Protein AF-A0AAD5XAG6-F1 (afdb_monomer_lite)

Sequence (294 aa):
MPTSVYFIRNVAIIFFLSAYTVFTVYRNAKFINTSFALTSTTRIFNTSATITTTTAATATATNAPEHPPPDPAAPPNCPTWKPFAVKQQGDKDFSNNCRVIVDENPSFSVTLCESMRECGQGYFLIQRKDEVQCAKAMAKSIAWEPEFDAWMKSTIGPDAFTVIFSGPQRASPSDWRHLGSCQYKHPYRLTNPGNYTVSITHTHAEFHAIQEKKRTWQRIVNEPILVEFALDACSTLCQPFSVRSVEEEWRKMKGRVPVCSRVMPVQGVYLRSGLEGMVDRERYKYDAFKVPYF

Secondary structure (DSSP, 8-state):
-----------PPPP--------------------------------------------------PPPPPPTTSPPBPPPSS---HHHHHH---GGGEEEEE-S-SSEEEEEEE-SSBTTEEEEEEEES-HHHHHHHHTS---SSHHHHHHHHHHT-S-EEEEEEESSSEE-----EEEETTEEEEEEE-SS-EEEEEEEEEEE-TTTTT-SS--SPP-EEEEEEEEEEEEEESTTTS----HHHHHHHHHHTTSSSPPPBTTB--TT------TTT--HHHHHHHHHH-----

Structure (mmCIF, N/CA/C/O backbone):
data_AF-A0AAD5XAG6-F1
#
_entry.id   AF-A0AAD5XAG6-F1
#
loop_
_atom_site.group_PDB
_atom_site.id
_atom_site.type_symbol
_atom_site.label_atom_id
_atom_site.label_alt_id
_atom_site.label_comp_id
_atom_site.label_asym_id
_atom_site.label_entity_id
_atom_site.label_seq_id
_atom_site.pdbx_PDB_ins_code
_atom_site.Cartn_x
_atom_site.Cartn_y
_atom_site.Cartn_z
_atom_site.occupancy
_atom_site.B_iso_or_equiv
_atom_site.auth_seq_id
_atom_site.auth_comp_id
_atom_site.auth_asym_id
_atom_site.auth_atom_id
_atom_site.pdbx_PDB_model_num
ATOM 1 N N . MET A 1 1 ? 48.178 -11.690 17.934 1.00 29.02 1 MET A N 1
ATOM 2 C CA . MET A 1 1 ? 48.362 -10.334 17.365 1.00 29.02 1 MET A CA 1
ATOM 3 C C . MET A 1 1 ? 48.551 -10.472 15.862 1.00 29.02 1 MET A C 1
ATOM 5 O O . MET A 1 1 ? 49.208 -11.432 15.485 1.00 29.02 1 MET A O 1
ATOM 9 N N . PRO A 1 2 ? 48.137 -9.493 15.046 1.00 45.44 2 PRO A N 1
ATOM 10 C CA . PRO A 1 2 ? 46.786 -8.944 14.879 1.00 45.44 2 PRO A CA 1
ATOM 11 C C . PRO A 1 2 ? 46.236 -9.363 13.480 1.00 45.44 2 PRO A C 1
ATOM 13 O O . PRO A 1 2 ? 46.908 -10.096 12.769 1.00 45.44 2 PRO A O 1
ATOM 16 N N . THR A 1 3 ? 45.061 -8.983 12.971 1.00 29.30 3 THR A N 1
ATOM 17 C CA . THR A 1 3 ? 43.887 -8.240 13.480 1.00 29.30 3 THR A CA 1
ATOM 18 C C . THR A 1 3 ? 42.632 -9.132 13.335 1.00 29.30 3 THR A C 1
ATOM 20 O O . THR A 1 3 ? 42.728 -10.279 12.911 1.00 29.30 3 THR A O 1
ATOM 23 N N . SER A 1 4 ? 41.443 -8.612 13.655 1.00 27.70 4 SER A N 1
ATOM 24 C CA . SER A 1 4 ? 40.172 -9.085 13.090 1.00 27.70 4 SER A CA 1
ATOM 25 C C . SER A 1 4 ? 39.327 -7.857 12.744 1.00 27.7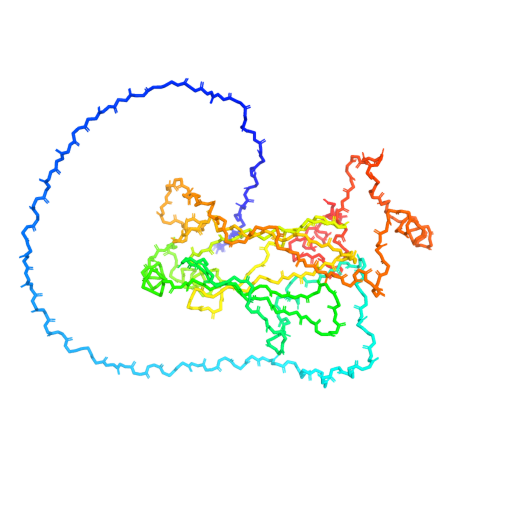0 4 SER A C 1
ATOM 27 O O . SER A 1 4 ? 39.087 -7.016 13.613 1.00 27.70 4 SER A O 1
ATOM 29 N N . VAL A 1 5 ? 38.950 -7.697 11.472 1.00 30.34 5 VAL A N 1
ATOM 30 C CA . VAL A 1 5 ? 38.231 -6.511 10.977 1.00 30.34 5 VAL A CA 1
ATOM 31 C C . VAL A 1 5 ? 36.729 -6.774 11.031 1.00 30.34 5 VAL A C 1
ATOM 33 O O . VAL A 1 5 ? 36.174 -7.434 10.157 1.00 30.34 5 VAL A O 1
ATOM 36 N N . TYR A 1 6 ? 36.060 -6.232 12.048 1.00 30.91 6 TYR A N 1
ATOM 37 C CA . TYR A 1 6 ? 34.599 -6.235 12.122 1.00 30.91 6 TYR A CA 1
ATOM 38 C C . TYR A 1 6 ? 34.017 -5.103 11.269 1.00 30.91 6 TYR A C 1
ATOM 40 O O . TYR A 1 6 ? 34.206 -3.923 11.565 1.00 30.91 6 TYR A O 1
ATOM 48 N N . PHE A 1 7 ? 33.281 -5.463 10.217 1.00 27.73 7 PHE A N 1
ATOM 49 C CA . PHE A 1 7 ? 32.585 -4.506 9.358 1.00 27.73 7 PHE A CA 1
ATOM 50 C C . PHE A 1 7 ? 31.259 -4.066 9.995 1.00 27.73 7 PHE A C 1
ATOM 52 O O . PHE A 1 7 ? 30.321 -4.851 10.122 1.00 27.73 7 PHE A O 1
ATOM 59 N N . ILE A 1 8 ? 31.156 -2.789 10.366 1.00 31.39 8 ILE A N 1
ATOM 60 C CA . ILE A 1 8 ? 29.910 -2.187 10.857 1.00 31.39 8 ILE A CA 1
ATOM 61 C C . ILE A 1 8 ? 29.102 -1.684 9.650 1.00 31.39 8 ILE A C 1
ATOM 63 O O . ILE A 1 8 ? 29.368 -0.600 9.135 1.00 31.39 8 ILE A O 1
ATOM 67 N N . ARG A 1 9 ? 28.082 -2.434 9.208 1.00 30.83 9 ARG A N 1
ATOM 68 C CA . ARG A 1 9 ? 27.036 -1.910 8.304 1.00 30.83 9 ARG A CA 1
ATOM 69 C C . ARG A 1 9 ? 25.850 -1.385 9.124 1.00 30.83 9 ARG A C 1
ATOM 71 O O . ARG A 1 9 ? 24.894 -2.100 9.391 1.00 30.83 9 ARG A O 1
ATOM 78 N N . ASN A 1 10 ? 25.919 -0.109 9.500 1.00 32.34 10 ASN A N 1
ATOM 79 C CA . ASN A 1 10 ? 24.774 0.695 9.938 1.00 32.34 10 ASN A CA 1
ATOM 80 C C . ASN A 1 10 ? 24.799 2.006 9.141 1.00 32.34 10 ASN A C 1
ATOM 82 O O . ASN A 1 10 ? 25.498 2.943 9.520 1.00 32.34 10 ASN A O 1
ATOM 86 N N . VAL A 1 11 ? 24.066 2.068 8.028 1.00 31.78 11 VAL A N 1
ATOM 87 C CA . VAL A 1 11 ? 23.907 3.297 7.235 1.00 31.78 11 VAL A CA 1
ATOM 88 C C . VAL A 1 11 ? 22.469 3.779 7.368 1.00 31.78 11 VAL A C 1
ATOM 90 O O . VAL A 1 11 ? 21.519 3.018 7.202 1.00 31.78 11 VAL A O 1
ATOM 93 N N . ALA A 1 12 ? 22.323 5.047 7.744 1.00 30.77 12 ALA A N 1
ATOM 94 C CA . ALA A 1 12 ? 21.038 5.664 8.022 1.00 30.77 12 ALA A CA 1
ATOM 95 C C . ALA A 1 12 ? 20.313 6.081 6.736 1.00 30.77 12 ALA A C 1
ATOM 97 O O . ALA A 1 12 ? 20.920 6.660 5.838 1.00 30.77 12 ALA A O 1
ATOM 98 N N . ILE A 1 13 ? 18.993 5.895 6.715 1.00 35.03 13 ILE A N 1
ATOM 99 C CA . ILE A 1 13 ? 18.097 6.654 5.839 1.00 35.03 13 ILE A CA 1
ATOM 100 C C . ILE A 1 13 ? 17.610 7.859 6.651 1.00 35.03 13 ILE A C 1
ATOM 102 O O . ILE A 1 13 ? 17.061 7.703 7.744 1.00 35.03 13 ILE A O 1
ATOM 106 N N . ILE A 1 14 ? 17.888 9.061 6.146 1.00 35.88 14 ILE A N 1
ATOM 107 C CA . ILE A 1 14 ? 17.584 10.339 6.798 1.00 35.88 14 ILE A CA 1
ATOM 108 C C . ILE A 1 14 ? 16.224 10.847 6.308 1.00 35.88 14 ILE A C 1
ATOM 110 O O . ILE A 1 14 ? 15.978 10.920 5.107 1.00 35.88 14 ILE A O 1
ATOM 114 N N . PHE A 1 15 ? 15.359 11.239 7.245 1.00 32.75 15 PHE A N 1
ATOM 115 C CA . PHE A 1 15 ? 14.145 12.002 6.952 1.00 32.75 15 PHE A CA 1
ATOM 116 C C . PHE A 1 15 ? 14.500 13.426 6.507 1.00 32.75 15 PHE A C 1
ATOM 118 O O . PHE A 1 15 ? 15.287 14.092 7.178 1.00 32.75 15 PHE A O 1
ATOM 125 N N . PHE A 1 16 ? 13.826 13.940 5.476 1.00 35.75 16 PHE A N 1
ATOM 126 C CA . PHE A 1 16 ? 13.712 15.382 5.253 1.00 35.75 16 PHE A CA 1
ATOM 127 C C . PHE A 1 16 ? 12.248 15.819 5.310 1.00 35.75 16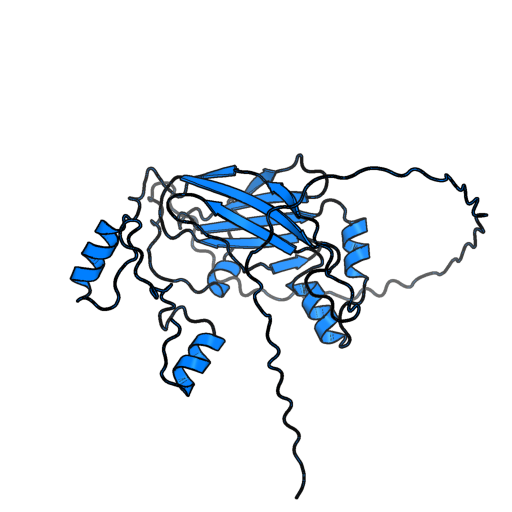 PHE A C 1
ATOM 129 O O . PHE A 1 16 ? 11.404 15.346 4.551 1.00 35.75 16 PHE A O 1
ATOM 136 N N . LEU A 1 17 ? 11.964 16.723 6.247 1.00 33.97 17 LEU A N 1
ATOM 137 C CA . LEU A 1 17 ? 10.665 17.357 6.432 1.00 33.97 17 LEU A CA 1
ATOM 138 C C . LEU A 1 17 ? 10.546 18.620 5.570 1.00 33.97 17 LEU A C 1
ATOM 140 O O . LEU A 1 17 ? 11.448 19.450 5.527 1.00 33.97 17 LEU A O 1
ATOM 144 N N . SER A 1 18 ? 9.383 18.740 4.931 1.00 32.94 18 SER A N 1
ATOM 145 C CA . SER A 1 18 ? 8.655 19.968 4.579 1.00 32.94 18 SER A CA 1
ATOM 146 C C . SER A 1 18 ? 9.333 21.336 4.793 1.00 32.94 18 SER A C 1
ATOM 148 O O . SER A 1 18 ? 9.406 21.810 5.927 1.00 32.94 18 SER A O 1
ATOM 150 N N . ALA A 1 19 ? 9.608 22.048 3.692 1.00 38.66 19 ALA A N 1
ATOM 151 C CA . ALA A 1 19 ? 9.463 23.509 3.595 1.00 38.66 19 ALA A CA 1
ATOM 152 C C . ALA A 1 19 ? 9.597 23.992 2.134 1.00 38.66 19 ALA A C 1
ATOM 154 O O . ALA A 1 19 ? 10.716 24.220 1.701 1.00 38.66 19 ALA A O 1
ATOM 155 N N . TYR A 1 20 ? 8.498 24.189 1.383 1.00 33.06 20 TYR A N 1
ATOM 156 C CA . TYR A 1 20 ? 8.499 25.060 0.185 1.00 33.06 20 TYR A CA 1
ATOM 157 C C . TYR A 1 20 ? 7.099 25.564 -0.218 1.00 33.06 20 TYR A C 1
ATOM 159 O O . TYR A 1 20 ? 6.324 24.867 -0.862 1.00 33.06 20 TYR A O 1
ATOM 167 N N . THR A 1 21 ? 6.834 26.825 0.121 1.00 34.72 21 THR A N 1
ATOM 168 C CA . THR A 1 21 ? 5.929 27.788 -0.547 1.00 34.72 21 THR A CA 1
ATOM 169 C C . THR A 1 21 ? 6.507 29.147 -0.124 1.00 34.72 21 THR A C 1
ATOM 171 O O . THR A 1 21 ? 6.804 29.306 1.054 1.00 34.72 21 THR A O 1
ATOM 174 N N . VAL A 1 22 ? 6.817 30.138 -0.958 1.00 37.59 22 VAL A N 1
ATOM 175 C CA . VAL A 1 22 ? 6.205 30.637 -2.199 1.00 37.59 22 VAL A CA 1
ATOM 176 C C . VAL A 1 22 ? 7.315 31.223 -3.085 1.00 37.59 22 VAL A C 1
ATOM 178 O O . VAL A 1 22 ? 8.159 31.933 -2.555 1.00 37.59 22 VAL A O 1
ATOM 181 N N . PHE A 1 23 ? 7.278 31.023 -4.408 1.00 33.34 23 PHE A N 1
ATOM 182 C CA . PHE A 1 23 ? 7.761 32.014 -5.389 1.00 33.34 23 PHE A CA 1
ATOM 183 C C . PHE A 1 23 ? 7.166 31.721 -6.773 1.00 33.34 23 PHE A C 1
ATOM 185 O O . PHE A 1 23 ? 7.215 30.588 -7.249 1.00 33.34 23 PHE A O 1
ATOM 192 N N . THR A 1 24 ? 6.611 32.747 -7.419 1.00 39.34 24 THR A N 1
ATOM 193 C CA . THR A 1 24 ? 5.876 32.634 -8.690 1.00 39.34 24 THR A CA 1
ATOM 194 C C . THR A 1 24 ? 6.398 33.672 -9.693 1.00 39.34 24 THR A C 1
ATOM 196 O O . THR A 1 24 ? 6.736 34.779 -9.287 1.00 39.34 24 THR A O 1
ATOM 199 N N . VAL A 1 25 ? 6.333 33.349 -10.997 1.00 35.62 25 VAL A N 1
ATOM 200 C CA . VAL A 1 25 ? 6.561 34.236 -12.171 1.00 35.62 25 VAL A CA 1
ATOM 201 C C . VAL A 1 25 ? 8.040 34.669 -12.355 1.00 35.62 25 VAL A C 1
ATOM 203 O O . VAL A 1 25 ? 8.591 35.377 -11.528 1.00 35.62 25 VAL A O 1
ATOM 206 N N . TYR A 1 26 ? 8.754 34.284 -13.429 1.00 32.78 26 TYR A N 1
ATOM 207 C CA . TYR A 1 26 ? 8.680 34.998 -14.717 1.00 32.78 26 TYR A CA 1
ATOM 208 C C . TYR A 1 26 ? 9.267 34.246 -15.944 1.00 32.78 26 TYR A C 1
ATOM 210 O O . TYR A 1 26 ? 10.406 33.803 -15.934 1.00 32.78 26 TYR A O 1
ATOM 218 N N . ARG A 1 27 ? 8.463 34.233 -17.023 1.00 37.91 27 ARG A N 1
ATOM 219 C CA . ARG A 1 27 ? 8.762 34.284 -18.481 1.00 37.91 27 ARG A CA 1
ATOM 220 C C . ARG A 1 27 ? 9.917 33.495 -19.149 1.00 37.91 27 ARG A C 1
ATOM 222 O O . ARG A 1 27 ? 11.087 33.785 -18.969 1.00 37.91 27 ARG A O 1
ATOM 229 N N . ASN A 1 28 ? 9.492 32.763 -20.189 1.00 35.75 28 ASN A N 1
ATOM 230 C CA . ASN A 1 28 ? 9.960 32.793 -21.592 1.00 35.75 28 ASN A CA 1
ATOM 231 C C . ASN A 1 28 ? 11.467 32.742 -21.928 1.00 35.75 28 ASN A C 1
ATOM 233 O O . ASN A 1 28 ? 12.143 33.762 -21.849 1.00 35.75 28 ASN A O 1
ATOM 237 N N . ALA A 1 29 ? 11.861 31.699 -22.672 1.00 36.16 29 ALA A N 1
ATOM 238 C CA . ALA A 1 29 ? 12.398 31.889 -24.028 1.00 36.16 29 ALA A CA 1
ATOM 239 C C . ALA A 1 29 ? 12.255 30.629 -24.908 1.00 36.16 29 ALA A C 1
ATOM 241 O O . ALA A 1 29 ? 12.484 29.506 -24.472 1.00 36.16 29 ALA A O 1
ATOM 242 N N . LYS A 1 30 ? 11.905 30.855 -26.179 1.00 39.75 30 LYS A N 1
ATOM 243 C CA . LYS A 1 30 ? 12.118 29.942 -27.317 1.00 39.75 30 LYS A CA 1
ATOM 244 C C . LYS A 1 30 ? 13.615 29.565 -27.424 1.00 39.75 30 LYS A C 1
ATOM 246 O O . LYS A 1 30 ? 14.426 30.441 -27.148 1.00 39.75 30 LYS A O 1
ATOM 251 N N . PHE A 1 31 ? 13.974 28.406 -27.997 1.00 37.78 31 PHE A N 1
ATOM 252 C CA . PHE A 1 31 ? 14.634 28.334 -29.327 1.00 37.78 31 PHE A CA 1
ATOM 253 C C . PHE A 1 31 ? 14.940 26.894 -29.813 1.00 37.78 31 PHE A C 1
ATOM 255 O O . PHE A 1 31 ? 15.241 26.006 -29.028 1.00 37.78 31 PHE A O 1
ATOM 262 N N . ILE A 1 32 ? 14.918 26.760 -31.147 1.00 40.56 32 ILE A N 1
ATOM 263 C CA . ILE A 1 32 ? 15.518 25.743 -32.039 1.00 40.56 32 ILE A CA 1
ATOM 264 C C . ILE A 1 32 ? 15.045 24.277 -31.984 1.00 40.56 32 ILE A C 1
ATOM 266 O O . ILE A 1 32 ? 15.279 23.504 -31.064 1.00 40.56 32 ILE A O 1
ATOM 270 N N . ASN A 1 33 ? 14.486 23.911 -33.137 1.00 42.56 33 ASN A N 1
ATOM 271 C CA . ASN A 1 33 ? 14.302 22.581 -33.688 1.00 42.56 33 ASN A CA 1
ATOM 272 C C . ASN A 1 33 ? 15.595 22.149 -34.417 1.00 42.56 33 ASN A C 1
ATOM 274 O O . ASN A 1 33 ? 16.023 22.857 -35.331 1.00 42.56 33 ASN A O 1
ATOM 278 N N . THR A 1 34 ? 16.201 21.011 -34.063 1.00 43.22 34 THR A N 1
ATOM 279 C CA . THR A 1 34 ? 17.316 20.406 -34.821 1.00 43.22 34 THR A CA 1
ATOM 280 C C . THR A 1 34 ? 17.057 18.931 -35.103 1.00 43.22 34 THR A C 1
ATOM 282 O O . THR A 1 34 ? 17.277 18.052 -34.271 1.00 43.22 34 THR A O 1
ATOM 285 N N . SER A 1 35 ? 16.618 18.663 -36.330 1.00 39.75 35 SER A N 1
ATOM 286 C CA . SER A 1 35 ? 16.443 17.324 -36.883 1.00 39.75 35 SER A CA 1
ATOM 287 C C . SER A 1 35 ? 17.790 16.601 -36.999 1.00 39.75 35 SER A C 1
ATOM 289 O O . SER A 1 35 ? 18.611 16.964 -37.838 1.00 39.75 35 SER A O 1
ATOM 291 N N . PHE A 1 36 ? 18.006 15.544 -36.213 1.00 43.31 36 PHE A N 1
ATOM 292 C CA . PHE A 1 36 ? 19.110 14.607 -36.437 1.00 43.31 36 PHE A CA 1
ATOM 293 C C . PHE A 1 36 ? 18.608 13.372 -37.185 1.00 43.31 36 PHE A C 1
ATOM 295 O O . PHE A 1 36 ? 17.933 12.513 -36.620 1.00 43.31 36 PHE A O 1
ATOM 302 N N . ALA A 1 37 ? 18.954 13.281 -38.469 1.00 47.00 37 ALA A N 1
ATOM 303 C CA . ALA A 1 37 ? 18.780 12.062 -39.243 1.00 47.00 37 ALA A CA 1
ATOM 304 C C . ALA A 1 37 ? 19.860 11.049 -38.833 1.00 47.00 37 ALA A C 1
ATOM 306 O O . ALA A 1 37 ? 21.044 11.261 -39.090 1.00 47.00 37 ALA A O 1
ATOM 307 N N . LEU A 1 38 ? 19.456 9.949 -38.194 1.00 47.19 38 LEU A N 1
ATOM 308 C CA . LEU A 1 38 ? 20.342 8.824 -37.896 1.00 47.19 38 LEU A CA 1
ATOM 309 C C . LEU A 1 38 ? 20.153 7.727 -38.945 1.00 47.19 38 LEU A C 1
ATOM 311 O O . LEU A 1 38 ? 19.091 7.115 -39.052 1.00 47.19 38 LEU A O 1
ATOM 315 N N . THR A 1 39 ? 21.209 7.471 -39.713 1.00 44.00 39 THR A N 1
ATOM 316 C CA . THR A 1 39 ? 21.295 6.370 -40.678 1.00 44.00 39 THR A CA 1
ATOM 317 C C . THR A 1 39 ? 21.223 5.018 -39.974 1.00 44.00 39 THR A C 1
ATOM 319 O O . THR A 1 39 ? 22.152 4.618 -39.270 1.00 44.00 39 THR A O 1
ATOM 322 N N . SER A 1 40 ? 20.129 4.290 -40.198 1.00 40.72 40 SER A N 1
ATOM 323 C CA . SER A 1 40 ? 19.960 2.923 -39.705 1.00 40.72 40 SER A CA 1
ATOM 324 C C . SER A 1 40 ? 20.938 1.978 -40.409 1.00 40.72 40 SER A C 1
ATOM 326 O O . SER A 1 40 ? 20.869 1.797 -41.622 1.00 40.72 40 SER A O 1
ATOM 328 N N . THR A 1 41 ? 21.859 1.378 -39.650 1.00 49.56 41 THR A N 1
ATOM 329 C CA . THR A 1 41 ? 22.769 0.332 -40.144 1.00 49.56 41 THR A CA 1
ATOM 330 C C . THR A 1 41 ? 22.335 -1.009 -39.568 1.00 49.56 41 THR A C 1
ATOM 332 O O . THR A 1 41 ? 22.668 -1.357 -38.434 1.00 49.56 41 THR A O 1
ATOM 335 N N . THR A 1 42 ? 21.569 -1.769 -40.344 1.00 46.41 42 THR A N 1
ATOM 336 C CA . THR A 1 42 ? 21.038 -3.073 -39.939 1.00 46.41 42 THR A CA 1
ATOM 337 C C . THR A 1 42 ? 22.150 -4.129 -39.950 1.00 46.41 42 THR A C 1
ATOM 339 O O . THR A 1 42 ? 22.501 -4.660 -41.001 1.00 46.41 42 THR A O 1
ATOM 342 N N . ARG A 1 43 ? 22.714 -4.471 -38.783 1.00 46.91 43 ARG A N 1
ATOM 343 C CA . ARG A 1 43 ? 23.512 -5.700 -38.621 1.00 46.91 43 ARG A CA 1
ATOM 344 C C . ARG A 1 43 ? 22.635 -6.816 -38.068 1.00 46.91 43 ARG A C 1
ATOM 346 O O . ARG A 1 43 ? 22.279 -6.804 -36.895 1.00 46.91 43 ARG A O 1
ATOM 353 N N . ILE A 1 44 ? 22.334 -7.793 -38.917 1.00 47.09 44 ILE A N 1
ATOM 354 C CA . ILE A 1 44 ? 21.696 -9.048 -38.520 1.00 47.09 44 ILE A CA 1
ATOM 355 C C . ILE A 1 44 ? 22.775 -9.936 -37.886 1.00 47.09 44 ILE A C 1
ATOM 357 O O . ILE A 1 44 ? 23.645 -10.450 -38.586 1.00 47.09 44 ILE A O 1
ATOM 361 N N . PHE A 1 45 ? 22.728 -10.108 -36.565 1.00 49.12 45 PHE A N 1
ATOM 362 C CA . PHE A 1 45 ? 23.499 -11.135 -35.864 1.00 49.12 45 PHE A CA 1
ATOM 363 C C . PHE A 1 45 ? 22.594 -12.334 -35.574 1.00 49.12 45 PHE A C 1
ATOM 365 O O . PHE A 1 45 ? 21.798 -12.311 -34.638 1.00 49.12 45 PHE A O 1
ATOM 372 N N . ASN A 1 46 ? 22.746 -13.401 -36.361 1.00 49.34 46 ASN A N 1
ATOM 373 C CA . ASN A 1 46 ? 22.187 -14.707 -36.026 1.00 49.34 46 ASN A CA 1
ATOM 374 C C . ASN A 1 46 ? 23.057 -15.362 -34.946 1.00 49.34 46 ASN A C 1
ATOM 376 O O . ASN A 1 46 ? 24.022 -16.058 -35.255 1.00 49.34 46 ASN A O 1
ATOM 380 N N . THR A 1 47 ? 22.717 -15.145 -33.678 1.00 45.59 47 THR A N 1
ATOM 381 C CA . THR A 1 47 ? 23.268 -15.910 -32.552 1.00 45.59 47 THR A CA 1
ATOM 382 C C . THR A 1 47 ? 22.231 -16.900 -32.044 1.00 45.59 47 THR A C 1
ATOM 384 O O . THR A 1 47 ? 21.293 -16.523 -31.342 1.00 45.59 47 THR A O 1
ATOM 387 N N . SER A 1 48 ? 22.415 -18.174 -32.386 1.00 55.62 48 SER A N 1
ATOM 388 C CA . SER A 1 48 ? 21.667 -19.296 -31.818 1.00 55.62 48 SER A CA 1
ATOM 389 C C . SER A 1 48 ? 21.975 -19.419 -30.323 1.00 55.62 48 SER A C 1
ATOM 391 O O . SER A 1 48 ? 23.008 -19.962 -29.939 1.00 55.62 48 SER A O 1
ATOM 393 N N . ALA A 1 49 ? 21.096 -18.887 -29.473 1.00 45.50 49 ALA A N 1
ATOM 394 C CA . ALA A 1 49 ? 21.217 -19.015 -28.027 1.00 45.50 49 ALA A CA 1
ATOM 395 C C . ALA A 1 49 ? 20.657 -20.369 -27.568 1.00 45.50 49 ALA A C 1
ATOM 397 O O . ALA A 1 49 ? 19.455 -20.618 -27.658 1.00 45.50 49 ALA A O 1
ATOM 398 N N . THR A 1 50 ? 21.528 -21.240 -27.059 1.00 51.97 50 THR A N 1
ATOM 399 C CA . THR A 1 50 ? 21.127 -22.495 -26.413 1.00 51.97 50 THR A CA 1
ATOM 400 C C . THR A 1 50 ? 20.332 -22.178 -25.148 1.00 51.97 50 THR A C 1
ATOM 402 O O . THR A 1 50 ? 20.866 -21.594 -24.206 1.00 51.97 50 THR A O 1
ATOM 405 N N . ILE A 1 51 ? 19.051 -22.552 -25.117 1.00 49.78 51 ILE A N 1
ATOM 406 C CA . ILE A 1 51 ? 18.181 -22.335 -23.956 1.00 49.78 51 ILE A CA 1
ATOM 407 C C . ILE A 1 51 ? 18.532 -23.371 -22.884 1.00 49.78 51 ILE A C 1
ATOM 409 O O . ILE A 1 51 ? 18.014 -24.487 -22.887 1.00 49.78 51 ILE A O 1
ATOM 413 N N . THR A 1 52 ? 19.409 -23.003 -21.951 1.00 46.88 52 THR A N 1
ATOM 414 C CA . THR A 1 52 ? 19.655 -23.804 -20.747 1.00 46.88 52 THR A CA 1
ATOM 415 C C . THR A 1 52 ? 18.448 -23.685 -19.823 1.00 46.88 52 THR A C 1
ATOM 417 O O . THR A 1 52 ? 18.210 -22.637 -19.224 1.00 46.88 52 THR A O 1
ATOM 420 N N . THR A 1 53 ? 17.659 -24.754 -19.722 1.00 45.19 53 THR A N 1
ATOM 421 C CA . THR A 1 53 ? 16.445 -24.800 -18.899 1.00 45.19 53 THR A CA 1
ATOM 422 C C . THR A 1 53 ? 16.804 -24.899 -17.414 1.00 45.19 53 THR A C 1
ATOM 424 O O . THR A 1 53 ? 16.816 -25.980 -16.830 1.00 45.19 53 THR A O 1
ATOM 427 N N . THR A 1 54 ? 17.122 -23.767 -16.785 1.00 47.31 54 THR A N 1
ATOM 428 C CA . THR A 1 54 ? 17.366 -23.711 -15.339 1.00 47.31 54 THR A CA 1
ATOM 429 C C . THR A 1 54 ? 16.060 -23.979 -14.596 1.00 47.31 54 THR A C 1
ATOM 431 O O . THR A 1 54 ? 15.189 -23.114 -14.517 1.00 47.31 54 THR A O 1
ATOM 434 N N . THR A 1 55 ? 15.917 -25.185 -14.047 1.00 45.12 55 THR A N 1
ATOM 435 C CA . THR A 1 55 ? 14.788 -25.571 -13.194 1.00 45.12 55 THR A CA 1
ATOM 436 C C . THR A 1 55 ? 14.721 -24.652 -11.979 1.00 45.12 55 THR A C 1
ATOM 438 O O . THR A 1 55 ? 15.570 -24.730 -11.089 1.00 45.12 55 THR A O 1
ATOM 441 N N . ALA A 1 56 ? 13.719 -23.772 -11.945 1.00 44.22 56 ALA A N 1
ATOM 442 C CA . ALA A 1 56 ? 13.487 -22.889 -10.813 1.00 44.22 56 ALA A CA 1
ATOM 443 C C . ALA A 1 56 ? 13.173 -23.725 -9.567 1.00 44.22 56 ALA A C 1
ATOM 445 O O . ALA A 1 56 ? 12.205 -24.485 -9.551 1.00 44.22 56 ALA A O 1
ATOM 446 N N . ALA A 1 57 ? 13.992 -23.583 -8.524 1.00 40.66 57 ALA A N 1
ATOM 447 C CA . ALA A 1 57 ? 13.736 -24.226 -7.246 1.00 40.66 57 ALA A CA 1
ATOM 448 C C . ALA A 1 57 ? 12.425 -23.675 -6.668 1.00 40.66 57 ALA A C 1
ATOM 450 O O . ALA A 1 57 ? 12.343 -22.501 -6.300 1.00 40.66 57 ALA A O 1
ATOM 451 N N . THR A 1 58 ? 11.394 -24.518 -6.608 1.00 41.91 58 THR A N 1
ATOM 452 C CA . THR A 1 58 ? 10.114 -24.176 -5.990 1.00 41.91 58 THR A CA 1
ATOM 453 C C . THR A 1 58 ? 10.346 -23.954 -4.501 1.00 41.91 58 THR A C 1
ATOM 455 O O . THR A 1 58 ? 10.462 -24.905 -3.732 1.00 41.91 58 THR A O 1
ATOM 458 N N . ALA A 1 59 ? 10.449 -22.691 -4.089 1.00 41.84 59 ALA A N 1
ATOM 459 C CA . ALA A 1 59 ? 10.502 -22.341 -2.682 1.00 41.84 59 ALA A CA 1
ATOM 460 C C . ALA A 1 59 ? 9.159 -22.718 -2.049 1.00 41.84 59 ALA A C 1
ATOM 462 O O . ALA A 1 59 ? 8.148 -22.057 -2.289 1.00 41.84 59 ALA A O 1
ATOM 463 N N . THR A 1 60 ? 9.148 -23.799 -1.269 1.00 38.41 60 THR A N 1
ATOM 464 C CA . TH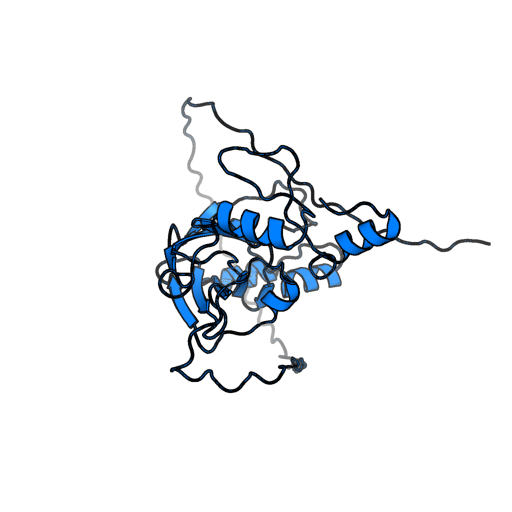R A 1 60 ? 7.973 -24.257 -0.530 1.00 38.41 60 THR A CA 1
ATOM 465 C C . THR A 1 60 ? 7.617 -23.211 0.519 1.00 38.41 60 THR A C 1
ATOM 467 O O . THR A 1 60 ? 8.134 -23.232 1.635 1.00 38.41 60 THR A O 1
ATOM 470 N N . ALA A 1 61 ? 6.757 -22.261 0.148 1.00 44.12 61 ALA A N 1
ATOM 471 C CA . ALA A 1 61 ? 6.162 -21.341 1.097 1.00 44.12 61 ALA A CA 1
ATOM 472 C C . ALA A 1 61 ? 5.446 -22.172 2.164 1.00 44.12 61 ALA A C 1
ATOM 474 O O . ALA A 1 61 ? 4.600 -23.012 1.846 1.00 44.12 61 ALA A O 1
ATOM 475 N N . THR A 1 62 ? 5.819 -21.970 3.427 1.00 40.50 62 THR A N 1
ATOM 476 C CA . THR A 1 62 ? 5.192 -22.632 4.569 1.00 40.50 62 THR A CA 1
ATOM 477 C C . THR A 1 62 ? 3.812 -22.019 4.781 1.00 40.50 62 THR A C 1
ATOM 479 O O . THR A 1 62 ? 3.606 -21.202 5.677 1.00 40.50 62 THR A O 1
ATOM 482 N N . ASN A 1 63 ? 2.872 -22.385 3.910 1.00 47.53 63 ASN A N 1
ATOM 483 C CA . ASN A 1 63 ? 1.474 -22.004 4.003 1.00 47.53 63 ASN A CA 1
ATOM 484 C C . ASN A 1 63 ? 0.924 -22.607 5.297 1.00 47.53 63 ASN A C 1
ATOM 486 O O . ASN A 1 63 ? 0.539 -23.777 5.341 1.00 47.53 63 ASN A O 1
ATOM 490 N N . ALA A 1 64 ? 0.941 -21.813 6.371 1.00 50.22 64 ALA A N 1
ATOM 491 C CA . ALA A 1 64 ? 0.223 -22.134 7.592 1.00 50.22 64 ALA A CA 1
ATOM 492 C C . ALA A 1 64 ? -1.231 -22.443 7.194 1.00 50.22 64 ALA A C 1
ATOM 494 O O . ALA A 1 64 ? -1.784 -21.661 6.417 1.00 50.22 64 ALA A O 1
ATOM 495 N N . PRO A 1 65 ? -1.829 -23.562 7.654 1.00 50.88 65 PRO A N 1
ATOM 496 C CA . PRO A 1 65 ? -3.125 -24.007 7.159 1.00 50.88 65 PRO A CA 1
ATOM 497 C C . PRO A 1 65 ? -4.148 -22.877 7.203 1.00 50.88 65 PRO A C 1
ATOM 499 O O . PRO A 1 65 ? -4.475 -22.374 8.281 1.00 50.88 65 PRO A O 1
ATOM 502 N N . GLU A 1 66 ? -4.621 -22.461 6.026 1.00 51.84 66 GLU A N 1
ATOM 503 C CA . GLU A 1 66 ? -5.653 -21.439 5.924 1.00 51.84 66 GLU A CA 1
ATOM 504 C C . GLU A 1 66 ? -6.867 -21.959 6.697 1.00 51.84 66 GLU A C 1
ATOM 506 O O . GLU A 1 66 ? -7.369 -23.054 6.430 1.00 51.84 66 GLU A O 1
ATOM 511 N N . HIS A 1 67 ? -7.284 -21.223 7.732 1.00 59.88 67 HIS A N 1
ATOM 512 C CA . HIS A 1 67 ? -8.419 -21.636 8.551 1.00 59.88 67 HIS A CA 1
ATOM 513 C C . HIS A 1 67 ? -9.634 -21.898 7.640 1.00 59.88 67 HIS A C 1
ATOM 515 O O . HIS A 1 67 ? -9.814 -21.160 6.667 1.00 59.88 67 HIS A O 1
ATOM 521 N N . PRO A 1 68 ? -10.506 -22.878 7.950 1.00 71.44 68 PRO A N 1
ATOM 522 C CA . PRO A 1 68 ? -11.681 -23.165 7.125 1.00 71.44 68 PRO A CA 1
ATOM 523 C C . PRO A 1 68 ? -12.484 -21.878 6.888 1.00 71.44 68 PRO A C 1
ATOM 525 O O . PRO A 1 68 ? -12.535 -21.049 7.814 1.00 71.44 68 PRO A O 1
ATOM 528 N N . PRO A 1 69 ? -13.022 -21.657 5.669 1.00 68.25 69 PRO A N 1
ATOM 529 C CA . PRO A 1 69 ? -13.641 -20.391 5.278 1.00 68.25 69 PRO A CA 1
ATOM 530 C C . PRO A 1 69 ? -14.657 -19.949 6.337 1.00 68.25 69 PRO A C 1
ATOM 532 O O . PRO A 1 69 ? -15.353 -20.804 6.890 1.00 68.25 69 PRO A O 1
ATOM 535 N N . PRO A 1 70 ? -14.685 -18.652 6.698 1.00 71.50 70 PRO A N 1
ATOM 536 C CA . PRO A 1 70 ? -15.531 -18.195 7.788 1.00 71.50 70 PRO A CA 1
ATOM 537 C C . PRO A 1 70 ? -16.995 -18.509 7.491 1.00 71.50 70 PRO A C 1
ATOM 539 O O . PRO A 1 70 ? -17.440 -18.375 6.351 1.00 71.50 70 PRO A O 1
ATOM 542 N N . ASP A 1 71 ? -17.727 -18.907 8.530 1.00 78.38 71 ASP A N 1
ATOM 543 C CA . ASP A 1 71 ? -19.179 -19.023 8.462 1.00 78.38 71 ASP A CA 1
ATOM 544 C C . ASP A 1 71 ? -19.749 -17.670 7.988 1.00 78.38 71 ASP A C 1
ATOM 546 O O . ASP A 1 71 ? -19.496 -16.660 8.653 1.00 78.38 71 ASP A O 1
ATOM 550 N N . PRO A 1 72 ? -20.481 -17.608 6.859 1.00 74.12 72 PRO A N 1
ATOM 551 C CA . PRO A 1 72 ? -21.030 -16.356 6.345 1.00 74.12 72 PRO A CA 1
ATOM 552 C C . PRO A 1 72 ? -22.053 -15.701 7.290 1.00 74.12 72 PRO A C 1
ATOM 554 O O . PRO A 1 72 ? -22.401 -14.541 7.078 1.00 74.12 72 PRO A O 1
ATOM 557 N N . ALA A 1 73 ? -22.531 -16.404 8.324 1.00 80.12 73 ALA A N 1
ATOM 558 C CA . ALA A 1 73 ? -23.368 -15.843 9.382 1.00 80.12 73 ALA A CA 1
ATOM 559 C C . ALA A 1 73 ? -22.574 -15.240 10.562 1.00 80.12 73 ALA A C 1
ATOM 561 O O . ALA A 1 73 ? -23.159 -14.538 11.391 1.00 80.12 73 ALA A O 1
ATOM 562 N N . ALA A 1 74 ? -21.266 -15.495 10.673 1.00 82.56 74 ALA A N 1
ATOM 563 C CA . ALA A 1 74 ? -20.450 -14.963 11.762 1.00 82.56 74 ALA A CA 1
ATOM 564 C C . ALA A 1 74 ? -20.083 -13.483 11.512 1.00 82.56 74 ALA A C 1
ATOM 566 O O . ALA A 1 74 ? -19.583 -13.151 10.436 1.00 82.56 74 ALA A O 1
ATOM 567 N N . PRO A 1 75 ? -20.277 -12.576 12.491 1.00 79.88 75 PRO A N 1
ATOM 568 C CA . PRO A 1 75 ? -19.865 -11.185 12.339 1.00 79.88 75 PRO A CA 1
ATOM 569 C C . PRO A 1 75 ? -18.330 -11.078 12.247 1.00 79.88 75 PRO A C 1
ATOM 571 O O . PRO A 1 75 ? -17.625 -11.814 12.943 1.00 79.88 75 PRO A O 1
ATOM 574 N N . PRO A 1 76 ? -17.789 -10.153 11.432 1.00 84.38 76 PRO A N 1
ATOM 575 C CA . PRO A 1 76 ? -16.350 -9.962 11.309 1.00 84.38 76 PRO A CA 1
ATOM 576 C C . PRO A 1 76 ? -15.737 -9.462 12.622 1.00 84.38 76 PRO A C 1
ATOM 578 O O . PRO A 1 76 ? -16.331 -8.671 13.358 1.00 84.38 76 PRO A O 1
ATOM 581 N N . ASN A 1 77 ? -14.500 -9.877 12.885 1.00 92.12 77 ASN A N 1
ATOM 582 C CA . ASN A 1 77 ? -13.714 -9.403 14.014 1.00 92.12 77 ASN A CA 1
ATOM 583 C C . ASN A 1 77 ? -13.439 -7.904 13.856 1.00 92.12 77 ASN A C 1
ATOM 585 O O . ASN A 1 77 ? -12.774 -7.466 12.908 1.00 92.12 77 ASN A O 1
ATOM 589 N N . CYS A 1 78 ? -13.929 -7.116 14.812 1.00 91.75 78 CYS A N 1
ATOM 590 C CA . CYS A 1 78 ? -13.690 -5.682 14.829 1.00 91.75 78 CYS A CA 1
ATOM 591 C C . CYS A 1 78 ? -12.206 -5.347 15.070 1.00 91.75 78 CYS A C 1
ATOM 593 O O . CYS A 1 78 ? -11.545 -6.009 15.878 1.00 91.75 78 CYS A O 1
ATOM 595 N N . PRO A 1 79 ? -11.682 -4.279 14.435 1.00 89.50 79 PRO A N 1
ATOM 596 C CA . PRO A 1 79 ? -10.338 -3.780 14.688 1.00 89.50 79 PRO A CA 1
ATOM 597 C C . PRO A 1 79 ? -10.086 -3.542 16.176 1.00 89.50 79 PRO A C 1
ATOM 599 O O . PRO A 1 79 ? -10.892 -2.930 16.873 1.00 89.50 79 PRO A O 1
ATOM 602 N N . THR A 1 80 ? -8.920 -3.962 16.660 1.00 84.69 80 THR A N 1
ATOM 603 C CA . THR A 1 80 ? -8.443 -3.607 18.001 1.00 84.69 80 THR A CA 1
ATOM 604 C C . THR A 1 80 ? -7.371 -2.529 17.909 1.00 84.69 80 THR A C 1
ATOM 606 O O . THR A 1 80 ? -6.460 -2.660 17.090 1.00 84.69 80 THR A O 1
ATOM 609 N N . TRP A 1 81 ? -7.382 -1.567 18.836 1.00 74.81 81 TRP A N 1
ATOM 610 C CA . TRP A 1 81 ? -6.361 -0.512 18.971 1.00 74.81 81 TRP A CA 1
ATOM 611 C C . TRP A 1 81 ? -4.932 -1.017 19.269 1.00 74.81 81 TRP A C 1
ATOM 613 O O . TRP A 1 81 ? -3.990 -0.227 19.290 1.00 74.81 81 TRP A O 1
ATOM 623 N N . LYS A 1 82 ? -4.755 -2.321 19.527 1.00 74.19 82 LYS A N 1
ATOM 624 C CA . LYS A 1 82 ? -3.455 -2.937 19.817 1.00 74.19 82 LYS A CA 1
ATOM 625 C C . LYS A 1 82 ? -2.481 -2.789 18.631 1.00 74.19 82 LYS A C 1
ATOM 627 O O . LYS A 1 82 ? -2.914 -2.945 17.484 1.00 74.19 82 LYS A O 1
ATOM 632 N N . PRO A 1 83 ? -1.175 -2.571 18.892 1.00 71.62 83 PRO A N 1
ATOM 633 C CA . PRO A 1 83 ? -0.152 -2.614 17.851 1.00 71.62 83 PRO A CA 1
ATOM 634 C C . PRO A 1 83 ? -0.100 -4.002 17.199 1.00 71.62 83 PRO A C 1
ATOM 636 O O . PRO A 1 83 ? -0.527 -4.998 17.787 1.00 71.62 83 PRO A O 1
ATOM 639 N N . PHE A 1 84 ? 0.436 -4.069 15.984 1.00 79.56 84 PHE A N 1
ATOM 640 C CA . PHE A 1 84 ? 0.570 -5.304 15.216 1.00 79.56 84 PHE A CA 1
ATOM 641 C C . PHE A 1 84 ? 1.977 -5.418 14.629 1.00 79.56 84 PHE A C 1
ATOM 643 O O . PHE A 1 84 ? 2.591 -4.414 14.275 1.00 79.56 84 PHE A O 1
ATOM 650 N N . ALA A 1 85 ? 2.482 -6.644 14.497 1.00 81.88 85 ALA A N 1
ATOM 651 C CA . ALA A 1 85 ? 3.743 -6.888 13.813 1.00 81.88 85 ALA A CA 1
ATOM 652 C C . ALA A 1 85 ? 3.547 -6.707 12.299 1.00 81.88 85 ALA A C 1
ATOM 654 O O . ALA A 1 85 ? 2.836 -7.487 11.665 1.00 81.88 85 ALA A O 1
ATOM 655 N N . VAL A 1 86 ? 4.175 -5.686 11.711 1.00 80.62 86 VAL A N 1
ATOM 656 C CA . VAL A 1 86 ? 3.953 -5.330 10.296 1.00 80.62 86 VAL A CA 1
ATOM 657 C C . VAL A 1 86 ? 4.393 -6.455 9.349 1.00 80.62 86 VAL A C 1
ATOM 659 O O . VAL A 1 86 ? 3.654 -6.791 8.427 1.00 80.62 86 VAL A O 1
ATOM 662 N N . LYS A 1 87 ? 5.499 -7.149 9.667 1.00 83.56 87 LYS A N 1
ATOM 663 C CA . LYS A 1 87 ? 5.943 -8.379 8.977 1.00 83.56 87 LYS A CA 1
ATOM 664 C C . LYS A 1 87 ? 4.819 -9.430 8.889 1.00 83.56 87 LYS A C 1
ATOM 666 O O . LYS A 1 87 ? 4.456 -9.842 7.794 1.00 83.56 87 LYS A O 1
ATOM 671 N N . GLN A 1 88 ? 4.182 -9.763 10.019 1.00 87.38 88 GLN A N 1
ATOM 672 C CA . GLN A 1 88 ? 3.068 -10.725 10.061 1.00 87.38 88 GLN A CA 1
ATOM 673 C C . GLN A 1 88 ? 1.850 -10.269 9.241 1.00 87.38 88 GLN A C 1
ATOM 675 O O . GLN A 1 88 ? 1.098 -11.106 8.754 1.00 87.38 88 GLN A O 1
ATOM 680 N N . GLN A 1 89 ? 1.629 -8.959 9.088 1.00 88.00 89 GLN A N 1
ATOM 681 C CA . GLN A 1 89 ? 0.565 -8.434 8.227 1.00 88.00 89 GLN A CA 1
ATOM 682 C C . GLN A 1 89 ? 0.914 -8.566 6.735 1.00 88.00 89 GLN A C 1
ATOM 684 O O . GLN A 1 89 ? 0.019 -8.805 5.928 1.00 88.00 89 GLN A O 1
ATOM 689 N N . GLY A 1 90 ? 2.195 -8.451 6.367 1.00 87.88 90 GLY A N 1
ATOM 690 C CA . GLY A 1 90 ? 2.681 -8.664 5.000 1.00 87.88 90 GLY A CA 1
ATOM 691 C C . GLY A 1 90 ? 2.576 -10.115 4.521 1.00 87.88 90 GLY A C 1
ATOM 692 O O . GLY A 1 90 ? 2.295 -10.346 3.341 1.00 87.88 90 GLY A O 1
ATOM 693 N N . ASP A 1 91 ? 2.733 -11.078 5.429 1.00 91.06 91 ASP A N 1
ATOM 694 C CA . ASP A 1 91 ? 2.699 -12.513 5.111 1.00 91.06 91 ASP A CA 1
ATOM 695 C C . ASP A 1 91 ? 1.275 -13.093 4.981 1.00 91.06 91 ASP A C 1
ATOM 697 O O . ASP A 1 91 ? 1.105 -14.148 4.376 1.00 91.06 91 ASP A O 1
ATOM 701 N N . LYS A 1 92 ? 0.233 -12.406 5.475 1.00 92.25 92 LYS A N 1
ATOM 702 C CA . LYS A 1 92 ? -1.168 -12.847 5.314 1.00 92.25 92 LYS A CA 1
ATOM 703 C C . LYS A 1 92 ? -1.605 -12.824 3.854 1.00 92.25 92 LYS A C 1
ATOM 705 O O . LYS A 1 92 ? -1.395 -11.820 3.170 1.00 92.25 92 LYS A O 1
ATOM 710 N N . ASP A 1 93 ? -2.272 -13.880 3.405 1.00 94.31 93 ASP A N 1
ATOM 711 C CA . ASP A 1 93 ? -2.933 -13.916 2.101 1.00 94.31 93 ASP A CA 1
ATOM 712 C C . ASP A 1 93 ? -4.445 -13.670 2.232 1.00 94.31 93 ASP A C 1
ATOM 714 O O . ASP A 1 93 ? -5.081 -14.113 3.188 1.00 94.31 93 ASP A O 1
ATOM 718 N N . PHE A 1 94 ? -4.994 -12.925 1.273 1.00 95.56 94 PHE A N 1
ATOM 719 C CA . PHE A 1 94 ? -6.412 -12.586 1.123 1.00 95.56 94 PHE A CA 1
ATOM 720 C C . PHE A 1 94 ? -6.843 -12.728 -0.352 1.00 95.56 94 PHE A C 1
ATOM 722 O O . PHE A 1 94 ? -7.839 -12.137 -0.770 1.00 95.56 94 PHE A O 1
ATOM 729 N N . SER A 1 95 ? -6.086 -13.499 -1.142 1.00 95.06 95 SER A N 1
ATOM 730 C CA . SER A 1 95 ? -6.284 -13.759 -2.575 1.00 95.06 95 SER A CA 1
ATOM 731 C C . SER A 1 95 ? -7.706 -14.215 -2.924 1.00 95.06 95 SER A C 1
ATOM 733 O O . SER A 1 95 ? -8.244 -13.841 -3.964 1.00 95.06 95 SER A O 1
ATOM 735 N N . ASN A 1 96 ? -8.347 -14.934 -2.000 1.00 93.88 96 ASN A N 1
ATOM 736 C CA . ASN A 1 96 ? -9.726 -15.415 -2.088 1.00 93.88 96 ASN A CA 1
ATOM 737 C C . ASN A 1 96 ? -10.807 -14.305 -2.083 1.00 93.88 96 ASN A C 1
ATOM 739 O O . ASN A 1 96 ? -11.963 -14.591 -2.385 1.00 93.88 96 ASN A O 1
ATOM 743 N N . ASN A 1 97 ? -10.470 -13.050 -1.752 1.00 96.06 97 ASN A N 1
ATOM 744 C CA . ASN A 1 97 ? -11.411 -11.921 -1.694 1.00 96.06 97 ASN A CA 1
ATOM 745 C C . ASN A 1 97 ? -10.793 -10.640 -2.291 1.00 96.06 97 ASN A C 1
ATOM 747 O O . ASN A 1 97 ? -10.633 -9.616 -1.619 1.00 96.06 97 ASN A O 1
ATOM 751 N N . CYS A 1 98 ? -10.412 -10.726 -3.567 1.00 97.44 98 CYS A N 1
ATOM 752 C CA . CYS A 1 98 ? -9.844 -9.630 -4.349 1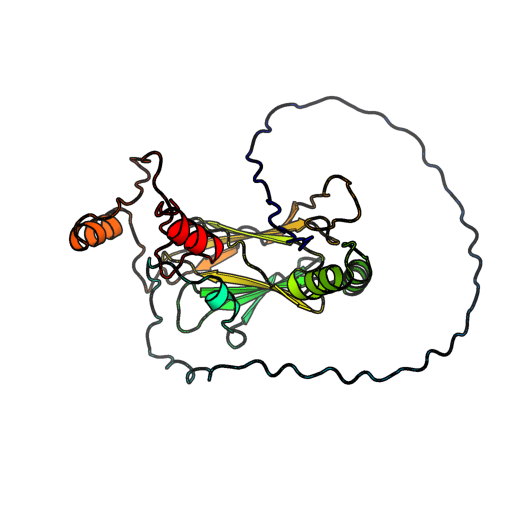.00 97.44 98 CYS A CA 1
ATOM 753 C C . CYS A 1 98 ? -10.854 -9.024 -5.338 1.00 97.44 98 CYS A C 1
ATOM 755 O O . CYS A 1 98 ? -11.619 -9.744 -5.977 1.00 97.44 98 CYS A O 1
ATOM 757 N N . ARG A 1 99 ? -10.791 -7.703 -5.547 1.00 97.56 99 ARG A N 1
ATOM 758 C CA . ARG A 1 99 ? -11.488 -6.989 -6.633 1.00 97.56 99 ARG A CA 1
ATOM 759 C C . ARG A 1 99 ? -10.588 -5.944 -7.286 1.00 97.56 99 ARG A C 1
ATOM 761 O O . ARG A 1 99 ? -9.823 -5.267 -6.600 1.00 97.56 99 ARG A O 1
ATOM 768 N N . VAL A 1 100 ? -10.683 -5.788 -8.604 1.00 97.44 100 VAL A N 1
ATOM 769 C CA . VAL A 1 100 ? -9.991 -4.707 -9.324 1.00 97.44 100 VAL A CA 1
ATOM 770 C C . VAL A 1 100 ? -10.680 -3.382 -8.989 1.00 97.44 100 VAL A C 1
ATOM 772 O O . VAL A 1 100 ? -11.904 -3.296 -9.050 1.00 97.44 100 VAL A O 1
ATOM 775 N N . ILE A 1 101 ? -9.903 -2.368 -8.602 1.00 96.75 101 ILE A N 1
ATOM 776 C CA . ILE A 1 101 ? -10.409 -1.029 -8.245 1.00 96.75 101 ILE A CA 1
ATOM 777 C C . ILE A 1 101 ? -9.879 0.081 -9.158 1.00 96.75 101 ILE A C 1
ATOM 779 O O . ILE A 1 101 ? -10.482 1.147 -9.224 1.00 96.75 101 ILE A O 1
ATOM 783 N N . VAL A 1 102 ? -8.778 -0.165 -9.877 1.00 89.88 102 VAL A N 1
ATOM 784 C CA . VAL A 1 102 ? -8.279 0.707 -10.949 1.00 89.88 102 VAL A CA 1
ATOM 785 C C . VAL A 1 102 ? -7.810 -0.162 -12.103 1.00 89.88 102 VAL A C 1
ATOM 787 O O . VAL A 1 102 ? -6.858 -0.927 -11.945 1.00 89.88 102 VAL A O 1
ATOM 790 N N . ASP A 1 103 ? -8.438 0.007 -13.264 1.00 87.50 103 ASP A N 1
ATOM 791 C CA . ASP A 1 103 ? -7.959 -0.557 -14.532 1.00 87.50 103 ASP A CA 1
ATOM 792 C C . ASP A 1 103 ? -7.809 0.496 -15.649 1.00 87.50 103 ASP A C 1
ATOM 794 O O . ASP A 1 103 ? -7.083 0.285 -16.613 1.00 87.50 103 ASP A O 1
ATOM 798 N N . GLU A 1 104 ? -8.407 1.680 -15.506 1.00 86.88 104 GLU A N 1
ATOM 799 C CA . GLU A 1 104 ? -8.334 2.742 -16.524 1.00 86.88 104 GLU A CA 1
ATOM 800 C C . GLU A 1 104 ? -6.980 3.476 -16.562 1.00 86.88 104 GLU A C 1
ATOM 802 O O . GLU A 1 104 ? -6.662 4.148 -17.544 1.00 86.88 104 GLU A O 1
ATOM 807 N N . ASN A 1 105 ? -6.153 3.350 -15.517 1.00 93.19 105 ASN A N 1
ATOM 808 C CA . ASN A 1 105 ? -4.820 3.947 -15.508 1.00 93.19 105 ASN A CA 1
ATOM 809 C C . ASN A 1 105 ? -3.906 3.219 -16.530 1.00 93.19 105 ASN A C 1
ATOM 811 O O . ASN A 1 105 ? -3.825 1.986 -16.515 1.00 93.19 105 ASN A O 1
ATOM 815 N N . PRO A 1 106 ? -3.208 3.949 -17.424 1.00 95.00 106 PRO A N 1
ATOM 816 C CA . PRO A 1 106 ? -2.413 3.339 -18.493 1.00 95.00 106 PRO A CA 1
ATOM 817 C C . PRO A 1 106 ? -1.107 2.710 -17.987 1.00 95.00 106 PRO A C 1
ATOM 819 O O . PRO A 1 106 ? -0.593 1.779 -18.604 1.00 95.00 106 PRO A O 1
ATOM 822 N N . SER A 1 107 ? -0.569 3.207 -16.872 1.00 96.62 107 SER A N 1
ATOM 823 C CA . SER A 1 107 ? 0.718 2.801 -16.303 1.00 96.62 107 SER A CA 1
ATOM 824 C C . SER A 1 107 ? 0.581 1.583 -15.378 1.00 96.62 107 SER A C 1
ATOM 826 O O . SER A 1 107 ? 1.445 0.699 -15.379 1.00 96.62 107 SER A O 1
ATOM 828 N N . PHE A 1 108 ? -0.503 1.517 -14.595 1.00 98.06 108 PHE A N 1
ATOM 829 C CA . PHE A 1 108 ? -0.709 0.526 -13.533 1.00 98.06 108 PHE A CA 1
ATOM 830 C C . PHE A 1 108 ? -2.159 0.033 -13.440 1.00 98.06 108 PHE A C 1
ATOM 832 O O . PHE A 1 108 ? -3.099 0.773 -13.703 1.00 98.06 108 PHE A O 1
ATOM 839 N N . SER A 1 109 ? -2.347 -1.203 -12.979 1.00 98.06 109 SER A N 1
ATOM 840 C CA . SER A 1 109 ? -3.624 -1.685 -12.429 1.00 98.06 109 SER A CA 1
ATOM 841 C C . SER A 1 109 ? -3.525 -1.826 -10.910 1.00 98.06 109 SER A C 1
ATOM 843 O O . SER A 1 109 ? -2.443 -2.085 -10.373 1.00 98.06 109 SER A O 1
ATOM 845 N N . VAL A 1 110 ? -4.648 -1.647 -10.210 1.00 98.25 110 VAL A N 1
ATOM 846 C CA . VAL A 1 110 ? -4.741 -1.824 -8.753 1.00 98.25 110 VAL A CA 1
ATOM 847 C C . VAL A 1 110 ? -5.871 -2.786 -8.416 1.00 98.25 110 VAL A C 1
ATOM 849 O O . VAL A 1 110 ? -7.035 -2.544 -8.739 1.00 98.25 110 VAL A O 1
ATOM 852 N N . THR A 1 111 ? -5.520 -3.855 -7.708 1.00 98.56 111 THR A N 1
ATOM 853 C CA . THR A 1 111 ? -6.457 -4.814 -7.113 1.00 98.56 111 THR A CA 1
ATOM 854 C C . THR A 1 111 ? -6.432 -4.666 -5.597 1.00 98.56 111 THR A C 1
ATOM 856 O O . THR A 1 111 ? -5.365 -4.562 -4.996 1.00 98.56 111 THR A O 1
ATOM 859 N N . LEU A 1 112 ? -7.604 -4.651 -4.973 1.00 98.31 112 LEU A N 1
ATOM 860 C CA . LEU A 1 112 ? -7.798 -4.596 -3.529 1.00 98.31 112 LEU A CA 1
ATOM 861 C C . LEU A 1 112 ? -8.225 -5.977 -3.029 1.00 98.31 112 LEU A C 1
ATOM 863 O O . LEU A 1 112 ? -9.240 -6.495 -3.490 1.00 98.31 112 LEU A O 1
ATOM 867 N N . CYS A 1 113 ? -7.468 -6.546 -2.093 1.00 98.06 113 CYS A N 1
ATOM 868 C CA . CYS A 1 113 ? -7.745 -7.842 -1.477 1.00 98.06 113 CYS A CA 1
ATOM 869 C C . CYS A 1 113 ? -7.940 -7.673 0.032 1.00 98.06 113 CYS A C 1
ATOM 871 O O . CYS A 1 113 ? -7.064 -7.133 0.712 1.00 98.06 113 CYS A O 1
ATOM 873 N N . GLU A 1 114 ? -9.079 -8.118 0.562 1.00 96.75 114 GLU A N 1
ATOM 874 C CA . GLU A 1 114 ? -9.506 -7.802 1.933 1.00 96.75 114 GLU A CA 1
ATOM 875 C C . GLU A 1 114 ? -9.789 -9.053 2.759 1.00 96.75 114 GLU A C 1
ATOM 877 O O . GLU A 1 114 ? -10.331 -10.041 2.262 1.00 96.75 114 GLU A O 1
ATOM 882 N N . SER A 1 115 ? -9.479 -9.017 4.054 1.00 95.19 115 SER A N 1
ATOM 883 C CA . SER A 1 115 ? -9.822 -10.126 4.939 1.00 95.19 115 SER A CA 1
ATOM 884 C C . SER A 1 115 ? -11.333 -10.226 5.134 1.00 95.19 115 SER A C 1
ATOM 886 O O . SER A 1 115 ? -11.967 -9.298 5.626 1.00 95.19 115 SER A O 1
ATOM 888 N N . MET A 1 116 ? -11.899 -11.401 4.854 1.00 91.69 116 MET A N 1
ATOM 889 C CA . MET A 1 116 ? -13.301 -11.708 5.172 1.00 91.69 116 MET A CA 1
ATOM 890 C C . MET A 1 116 ? -13.566 -11.861 6.682 1.00 91.69 116 MET A C 1
ATOM 892 O O . MET A 1 116 ? -14.719 -11.927 7.092 1.00 91.69 116 MET A O 1
ATOM 896 N N . ARG A 1 117 ? -12.516 -11.966 7.512 1.00 91.31 117 ARG A N 1
ATOM 897 C CA . ARG A 1 117 ? -12.632 -12.168 8.970 1.00 91.31 117 ARG A CA 1
ATOM 898 C C . ARG A 1 117 ? -12.252 -10.939 9.768 1.00 91.31 117 ARG A C 1
ATOM 900 O O . ARG A 1 117 ? -12.899 -10.623 10.754 1.00 91.31 117 ARG A O 1
ATOM 907 N N . GLU A 1 118 ? -11.151 -10.307 9.388 1.00 93.25 118 GLU A N 1
ATOM 908 C CA . GLU A 1 118 ? -10.477 -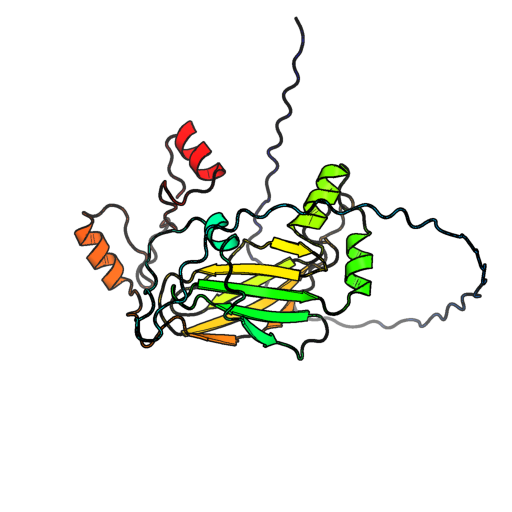9.289 10.181 1.00 93.25 118 GLU A CA 1
ATOM 909 C C . GLU A 1 118 ? -10.723 -7.920 9.556 1.00 93.25 118 GLU A C 1
ATOM 911 O O . GLU A 1 118 ? -10.072 -7.554 8.576 1.00 93.25 118 GLU A O 1
ATOM 916 N N . CYS A 1 119 ? -11.659 -7.145 10.097 1.00 92.50 119 CYS A N 1
ATOM 917 C CA . CYS A 1 119 ? -12.039 -5.921 9.408 1.00 92.50 119 CYS A CA 1
ATOM 918 C C . CYS A 1 119 ? -10.919 -4.867 9.408 1.00 92.50 119 CYS A C 1
ATOM 920 O O . CYS A 1 119 ? -10.065 -4.821 10.298 1.00 92.50 119 CYS A O 1
ATOM 922 N N . GLY A 1 120 ? -10.894 -4.032 8.366 1.00 93.75 120 GLY A N 1
ATOM 923 C CA . GLY A 1 120 ? -9.838 -3.043 8.148 1.00 93.75 120 GLY A CA 1
ATOM 924 C C . GLY A 1 120 ? -8.468 -3.648 7.814 1.00 93.75 120 GLY A C 1
ATOM 925 O O . GLY A 1 120 ? -7.477 -2.919 7.839 1.00 93.75 120 GLY A O 1
ATOM 926 N N . GLN A 1 121 ? -8.375 -4.950 7.521 1.00 95.62 121 GLN A N 1
ATOM 927 C CA . GLN A 1 121 ? -7.139 -5.627 7.115 1.00 95.62 121 GLN A CA 1
ATOM 928 C C . GLN A 1 121 ? -7.220 -6.084 5.658 1.00 95.62 121 GLN A C 1
ATOM 930 O O . GLN A 1 121 ? -8.182 -6.729 5.249 1.00 95.62 121 GLN A O 1
ATOM 935 N N . GLY A 1 122 ? -6.173 -5.791 4.893 1.00 96.81 122 GLY A N 1
ATOM 936 C CA . GLY A 1 122 ? -6.096 -6.136 3.479 1.00 96.81 122 GLY A CA 1
ATOM 937 C C . GLY A 1 122 ? -4.717 -5.852 2.895 1.00 96.81 122 GLY A C 1
ATOM 938 O O . GLY A 1 122 ? -3.759 -5.566 3.623 1.00 96.81 122 GLY A O 1
ATOM 939 N N . TYR A 1 123 ? -4.620 -5.902 1.573 1.00 97.88 123 TYR A N 1
ATOM 940 C CA . TYR A 1 123 ? -3.515 -5.327 0.814 1.00 97.88 123 TYR A CA 1
ATOM 941 C C . TYR A 1 123 ? -3.984 -4.835 -0.555 1.00 97.88 123 TYR A C 1
ATOM 943 O O . TYR A 1 123 ? -4.952 -5.339 -1.125 1.00 97.88 123 TYR A O 1
ATOM 951 N N . PHE A 1 124 ? -3.242 -3.878 -1.107 1.00 98.25 124 PHE A N 1
ATOM 952 C CA . PHE A 1 124 ? -3.311 -3.561 -2.531 1.00 98.25 124 PHE A CA 1
ATOM 953 C C . PHE A 1 124 ? -2.262 -4.378 -3.287 1.00 98.25 124 PHE A C 1
ATOM 955 O O . PHE A 1 124 ? -1.110 -4.449 -2.854 1.00 98.25 124 PHE A O 1
ATOM 962 N N . LEU A 1 125 ? -2.650 -4.965 -4.416 1.00 98.19 125 LEU A N 1
ATOM 963 C CA . LEU A 1 125 ? -1.735 -5.407 -5.464 1.00 98.19 125 LEU A CA 1
ATOM 964 C C . LEU A 1 125 ? -1.686 -4.310 -6.524 1.00 98.19 125 LEU A C 1
ATOM 966 O O . LEU A 1 125 ? -2.675 -4.073 -7.217 1.00 98.19 125 LEU A O 1
ATOM 970 N N . ILE A 1 126 ? -0.544 -3.639 -6.631 1.00 98.31 126 ILE A N 1
ATOM 971 C CA . ILE A 1 126 ? -0.260 -2.668 -7.690 1.00 98.31 126 ILE A CA 1
ATOM 972 C C . ILE A 1 126 ? 0.576 -3.396 -8.742 1.00 98.31 126 ILE A C 1
ATOM 974 O O . ILE A 1 126 ? 1.598 -3.986 -8.402 1.00 98.31 126 ILE A O 1
ATOM 978 N N . GLN A 1 127 ? 0.157 -3.380 -10.003 1.00 98.25 127 GLN A N 1
ATOM 979 C CA . GLN A 1 127 ? 0.840 -4.071 -11.100 1.00 98.25 127 GLN A CA 1
ATOM 980 C C . GLN A 1 127 ? 1.139 -3.085 -12.225 1.00 98.25 127 GLN A C 1
ATOM 982 O O . GLN A 1 127 ? 0.218 -2.456 -12.749 1.00 98.25 127 GLN A O 1
ATOM 987 N N . ARG A 1 128 ? 2.406 -2.969 -12.636 1.00 97.81 128 ARG A N 1
ATOM 988 C CA . ARG A 1 128 ? 2.789 -2.205 -13.838 1.00 97.81 128 ARG A CA 1
ATOM 989 C C . ARG A 1 128 ? 2.244 -2.899 -15.090 1.00 97.81 128 ARG A C 1
ATOM 991 O O . ARG A 1 128 ? 2.460 -4.095 -15.258 1.00 97.81 128 ARG A O 1
ATOM 998 N N . LYS A 1 129 ? 1.574 -2.156 -15.975 1.00 97.75 129 LYS A N 1
ATOM 999 C CA . LYS A 1 129 ? 1.016 -2.697 -17.231 1.00 97.75 129 LYS A CA 1
ATOM 1000 C C . LYS A 1 129 ? 2.060 -2.854 -18.340 1.00 97.75 129 LYS A C 1
ATOM 1002 O O . LYS A 1 129 ? 1.972 -3.777 -19.139 1.00 97.75 129 LYS A O 1
ATOM 1007 N N . ASP A 1 130 ? 3.063 -1.976 -18.378 1.00 97.19 130 ASP A N 1
ATOM 1008 C CA . ASP A 1 130 ? 4.165 -2.063 -19.343 1.00 97.19 130 ASP A CA 1
ATOM 1009 C C . ASP A 1 130 ? 5.239 -3.070 -18.880 1.00 97.19 130 ASP A C 1
ATOM 1011 O O . ASP A 1 130 ? 6.181 -2.737 -18.147 1.00 97.19 130 ASP A O 1
ATOM 1015 N N . GLU A 1 131 ? 5.091 -4.320 -19.324 1.00 96.25 131 GLU A N 1
ATOM 1016 C CA . GLU A 1 131 ? 6.057 -5.403 -19.099 1.00 96.25 131 GLU A CA 1
ATOM 1017 C C . GLU A 1 131 ? 7.437 -5.111 -19.715 1.00 96.25 131 GLU A C 1
ATOM 1019 O O . GLU A 1 131 ? 8.466 -5.487 -19.148 1.00 96.25 131 GLU A O 1
ATOM 1024 N N . VAL A 1 132 ? 7.491 -4.402 -20.848 1.00 97.50 132 VAL A N 1
ATOM 1025 C CA . VAL A 1 132 ? 8.746 -4.083 -21.548 1.00 97.50 132 VAL A CA 1
ATOM 1026 C C . VAL A 1 132 ? 9.545 -3.059 -20.745 1.00 97.50 132 VAL A C 1
ATOM 1028 O O . VAL A 1 132 ? 10.756 -3.217 -20.553 1.00 97.50 132 VAL A O 1
ATOM 1031 N N . GLN A 1 133 ? 8.879 -2.035 -20.209 1.00 96.44 133 GLN A N 1
ATOM 1032 C CA . GLN A 1 133 ? 9.478 -1.079 -19.281 1.00 96.44 133 GLN A CA 1
ATOM 1033 C C . GLN A 1 133 ? 9.885 -1.753 -17.966 1.00 96.44 133 GLN A C 1
ATOM 1035 O O . GLN A 1 133 ? 10.982 -1.474 -17.476 1.00 96.44 133 GLN A O 1
ATOM 1040 N N . CYS A 1 134 ? 9.070 -2.673 -17.433 1.00 97.38 134 CYS A N 1
ATOM 1041 C CA . CYS A 1 134 ? 9.427 -3.474 -16.259 1.00 97.38 134 CYS A CA 1
ATOM 1042 C C . CYS A 1 134 ? 10.738 -4.249 -16.482 1.00 97.38 134 CYS A C 1
ATOM 1044 O O . CYS A 1 134 ? 11.708 -4.065 -15.741 1.00 97.38 134 CYS A O 1
ATOM 1046 N N . ALA A 1 135 ? 10.813 -5.054 -17.547 1.00 98.06 135 ALA A N 1
ATOM 1047 C CA . ALA A 1 135 ? 11.993 -5.846 -17.888 1.00 98.06 135 ALA A CA 1
ATOM 1048 C C . ALA A 1 135 ? 13.233 -4.962 -18.113 1.00 98.06 135 ALA A C 1
ATOM 1050 O O . ALA A 1 135 ? 14.314 -5.240 -17.586 1.00 98.06 135 ALA A O 1
ATOM 1051 N N . LYS A 1 136 ? 13.073 -3.837 -18.822 1.00 97.81 136 LYS A N 1
ATOM 1052 C CA . LYS A 1 136 ? 14.137 -2.847 -19.051 1.00 97.81 136 LYS A CA 1
ATOM 1053 C C . LYS A 1 136 ? 14.633 -2.195 -17.759 1.00 97.81 136 LYS A C 1
ATOM 1055 O O . LYS A 1 136 ? 15.826 -1.909 -17.650 1.00 97.81 136 LYS A O 1
ATOM 1060 N N . ALA A 1 137 ? 13.756 -1.939 -16.789 1.00 96.88 137 ALA A N 1
ATOM 1061 C CA . ALA A 1 137 ? 14.144 -1.418 -15.481 1.00 96.88 137 ALA A CA 1
ATOM 1062 C C . ALA A 1 137 ? 14.880 -2.484 -14.653 1.00 96.88 137 ALA A C 1
ATOM 1064 O O . ALA A 1 137 ? 15.960 -2.206 -14.134 1.00 96.88 137 ALA A O 1
ATOM 1065 N N . MET A 1 138 ? 14.356 -3.712 -14.608 1.00 97.69 138 MET A N 1
ATOM 1066 C CA . MET A 1 138 ? 14.949 -4.866 -13.911 1.00 97.69 138 MET A CA 1
ATOM 1067 C C . MET A 1 138 ? 16.337 -5.256 -14.446 1.00 97.69 138 MET A C 1
ATOM 1069 O O . MET A 1 138 ? 17.192 -5.706 -13.681 1.00 97.69 138 MET A O 1
ATOM 1073 N N . ALA A 1 139 ? 16.605 -5.028 -15.735 1.00 97.62 139 ALA A N 1
ATOM 1074 C CA . ALA A 1 139 ? 17.913 -5.260 -16.348 1.00 97.62 139 ALA A CA 1
ATOM 1075 C C . ALA A 1 139 ? 19.011 -4.270 -15.896 1.00 97.62 139 ALA A C 1
ATOM 1077 O O . ALA A 1 139 ? 20.199 -4.552 -16.059 1.00 97.62 139 ALA A O 1
ATOM 1078 N N . LYS A 1 140 ? 18.663 -3.109 -15.320 1.00 95.69 140 LYS A N 1
ATOM 1079 C CA . LYS A 1 140 ? 19.654 -2.118 -14.858 1.00 95.69 140 LYS A CA 1
ATOM 1080 C C . LYS A 1 140 ? 20.388 -2.637 -13.628 1.00 95.69 140 LYS A C 1
ATOM 1082 O O . LYS A 1 140 ? 19.759 -3.176 -12.726 1.00 95.69 140 LYS A O 1
ATOM 1087 N N . SER A 1 141 ? 21.702 -2.435 -13.541 1.00 96.44 141 SER A N 1
ATOM 1088 C CA . SER A 1 141 ? 22.410 -2.616 -12.268 1.00 96.44 141 SER A CA 1
ATOM 1089 C C . SER A 1 141 ? 22.363 -1.325 -11.454 1.00 96.44 141 SER A C 1
ATOM 1091 O O . SER A 1 141 ? 22.661 -0.241 -11.961 1.00 96.44 141 SER A O 1
ATOM 1093 N N . ILE A 1 142 ? 21.969 -1.470 -10.197 1.00 95.62 142 ILE A N 1
ATOM 1094 C CA . ILE A 1 142 ? 21.621 -0.415 -9.248 1.00 95.62 142 ILE A CA 1
ATOM 1095 C C . ILE A 1 142 ? 22.568 -0.399 -8.046 1.00 95.62 142 ILE A C 1
ATOM 1097 O O . ILE A 1 142 ? 22.848 0.687 -7.538 1.00 95.62 142 ILE A O 1
ATOM 1101 N N . ALA A 1 143 ? 23.115 -1.555 -7.656 1.00 96.69 143 ALA A N 1
ATOM 1102 C CA . ALA A 1 143 ? 24.080 -1.707 -6.566 1.00 96.69 143 ALA A CA 1
ATOM 1103 C C . ALA A 1 143 ? 25.472 -2.078 -7.086 1.00 96.69 143 ALA A C 1
ATOM 1105 O O . ALA A 1 143 ? 25.630 -2.573 -8.209 1.00 96.69 143 ALA A O 1
ATOM 1106 N N . TRP A 1 144 ? 26.497 -1.855 -6.266 1.00 96.56 144 TRP A N 1
ATOM 1107 C CA . TRP A 1 144 ? 27.864 -2.308 -6.565 1.00 96.56 144 TRP A CA 1
ATOM 1108 C C . TRP A 1 144 ? 28.058 -3.804 -6.305 1.00 96.56 144 TRP A C 1
ATOM 1110 O O . TRP A 1 144 ? 28.758 -4.470 -7.063 1.00 96.56 144 TRP A O 1
ATOM 1120 N N . GLU A 1 145 ? 27.407 -4.317 -5.264 1.00 97.81 145 GLU A N 1
ATOM 1121 C CA . GLU A 1 145 ? 27.461 -5.705 -4.804 1.00 97.81 145 GLU A CA 1
ATOM 1122 C C . GLU A 1 145 ? 26.372 -6.544 -5.513 1.00 97.81 145 GLU A C 1
ATOM 1124 O O . GLU A 1 145 ? 25.188 -6.246 -5.338 1.00 97.81 145 GLU A O 1
ATOM 1129 N N . PRO A 1 146 ? 26.717 -7.569 -6.325 1.00 97.50 146 PRO A N 1
ATOM 1130 C CA . PRO A 1 146 ? 25.737 -8.290 -7.149 1.00 97.50 146 PRO A CA 1
ATOM 1131 C C . PRO A 1 146 ? 24.632 -9.000 -6.357 1.00 97.50 146 PRO A C 1
ATOM 1133 O O . PRO A 1 146 ? 23.489 -9.049 -6.806 1.00 97.50 146 PRO A O 1
ATOM 1136 N N . GLU A 1 147 ? 24.949 -9.518 -5.170 1.00 97.81 147 GLU A N 1
ATOM 1137 C CA . GLU A 1 147 ? 23.973 -10.171 -4.289 1.00 97.81 147 GLU A CA 1
ATOM 1138 C C . GLU A 1 147 ? 22.934 -9.170 -3.762 1.00 97.81 147 GLU A C 1
ATOM 1140 O O . GLU A 1 147 ? 21.736 -9.455 -3.744 1.00 97.81 147 GLU A O 1
ATOM 1145 N N . PHE A 1 148 ? 23.374 -7.957 -3.413 1.00 96.25 148 PHE A N 1
ATOM 1146 C CA . PHE A 1 148 ? 22.491 -6.880 -2.967 1.00 96.25 148 PHE A CA 1
ATOM 1147 C C . PHE A 1 148 ? 21.672 -6.282 -4.127 1.00 96.25 148 PHE A C 1
ATOM 1149 O O . PHE A 1 148 ? 20.489 -5.986 -3.956 1.00 96.25 148 PHE A O 1
ATOM 1156 N N . ASP A 1 149 ? 22.258 -6.181 -5.327 1.00 97.25 149 ASP A N 1
ATOM 1157 C CA . ASP A 1 149 ? 21.564 -5.818 -6.575 1.00 97.25 149 ASP A CA 1
ATOM 1158 C C . ASP A 1 149 ? 20.405 -6.789 -6.866 1.00 97.25 149 ASP A C 1
ATOM 1160 O O . ASP A 1 149 ? 19.270 -6.360 -7.091 1.00 97.25 149 ASP A O 1
ATOM 1164 N N . ALA A 1 150 ? 20.670 -8.098 -6.777 1.00 97.50 150 ALA A N 1
ATOM 1165 C CA . ALA A 1 150 ? 19.670 -9.149 -6.935 1.00 97.50 150 ALA A CA 1
ATOM 1166 C C . ALA A 1 150 ? 18.592 -9.100 -5.838 1.00 97.50 150 ALA A C 1
ATOM 1168 O O . ALA A 1 150 ? 17.403 -9.155 -6.158 1.00 97.50 150 ALA A O 1
ATOM 1169 N N . TRP A 1 151 ? 18.977 -8.928 -4.569 1.00 96.81 151 TRP A N 1
ATOM 1170 C CA . TRP A 1 151 ? 18.036 -8.834 -3.447 1.00 96.81 151 TRP A CA 1
ATOM 1171 C C . TRP A 1 151 ? 17.103 -7.617 -3.547 1.00 96.81 151 TRP A C 1
ATOM 1173 O O . TRP A 1 151 ? 15.899 -7.738 -3.303 1.00 96.81 151 TRP A O 1
ATOM 1183 N N . MET A 1 152 ? 17.615 -6.446 -3.940 1.00 96.25 152 MET A N 1
ATOM 1184 C CA . MET A 1 152 ? 16.781 -5.255 -4.143 1.00 96.25 152 MET A CA 1
ATOM 1185 C C . MET A 1 152 ? 15.791 -5.451 -5.295 1.00 96.25 152 MET A C 1
ATOM 1187 O O . MET A 1 152 ? 14.620 -5.085 -5.175 1.00 96.25 152 MET A O 1
ATOM 1191 N N . LYS A 1 153 ? 16.226 -6.084 -6.389 1.00 96.94 153 LYS A N 1
ATOM 1192 C CA . LYS A 1 153 ? 15.357 -6.439 -7.519 1.00 96.94 153 LYS A CA 1
ATOM 1193 C C . LYS A 1 153 ? 14.268 -7.432 -7.130 1.00 96.94 153 LYS A C 1
ATOM 1195 O O . LYS A 1 153 ? 13.115 -7.227 -7.500 1.00 96.94 153 LYS A O 1
ATOM 1200 N N . SER A 1 154 ? 14.598 -8.483 -6.380 1.00 96.88 154 SER A N 1
ATOM 1201 C CA . SER A 1 154 ? 13.608 -9.479 -5.957 1.00 96.88 154 SER A CA 1
ATOM 1202 C C . SER A 1 154 ? 12.621 -8.924 -4.933 1.00 96.88 154 SER A C 1
ATOM 1204 O O . SER A 1 154 ? 11.448 -9.266 -4.987 1.00 96.88 154 SER A O 1
ATOM 1206 N N . THR A 1 155 ? 13.081 -8.073 -4.011 1.00 95.44 155 THR A N 1
ATOM 1207 C CA . THR A 1 155 ? 12.322 -7.718 -2.798 1.00 95.44 155 THR A CA 1
ATOM 1208 C C . THR A 1 155 ? 11.622 -6.365 -2.890 1.00 95.44 155 THR A C 1
ATOM 1210 O O . THR A 1 155 ? 10.489 -6.240 -2.428 1.00 95.44 155 THR A O 1
ATOM 1213 N N . ILE A 1 156 ? 12.271 -5.360 -3.489 1.00 96.12 156 ILE A N 1
ATOM 1214 C CA . ILE A 1 156 ? 11.765 -3.978 -3.553 1.00 96.12 156 ILE A CA 1
ATOM 1215 C C . ILE A 1 156 ? 11.172 -3.661 -4.928 1.00 96.12 156 ILE A C 1
ATOM 1217 O O . ILE A 1 156 ? 10.116 -3.042 -4.993 1.00 96.12 156 ILE A O 1
ATOM 1221 N N . GLY A 1 157 ? 11.817 -4.126 -6.005 1.00 97.44 157 GLY A N 1
ATOM 1222 C CA . GLY A 1 157 ? 11.423 -3.853 -7.393 1.00 97.44 157 GLY A CA 1
ATOM 1223 C C . GLY A 1 157 ? 11.709 -2.408 -7.853 1.00 97.44 157 GLY A C 1
ATOM 1224 O O . GLY A 1 157 ? 12.167 -1.584 -7.062 1.00 97.44 157 GLY A O 1
ATOM 1225 N N . PRO A 1 158 ? 11.497 -2.094 -9.149 1.00 97.50 158 PRO A N 1
ATOM 1226 C CA . PRO A 1 158 ? 11.898 -0.808 -9.733 1.00 97.50 158 PRO A CA 1
ATOM 1227 C C . PRO A 1 158 ? 11.069 0.400 -9.294 1.00 97.50 158 PRO A C 1
ATOM 1229 O O . PRO A 1 158 ? 11.556 1.524 -9.400 1.00 97.50 158 PRO A O 1
ATOM 1232 N N . ASP A 1 159 ? 9.844 0.203 -8.824 1.00 97.94 159 ASP A N 1
ATOM 1233 C CA . ASP A 1 159 ? 8.905 1.288 -8.566 1.00 97.94 159 ASP A CA 1
ATOM 1234 C C . ASP A 1 159 ? 8.635 1.452 -7.066 1.00 97.94 159 ASP A C 1
ATOM 1236 O O . ASP A 1 159 ? 8.681 0.489 -6.299 1.00 97.94 159 ASP A O 1
ATOM 1240 N N . ALA A 1 160 ? 8.363 2.687 -6.645 1.00 97.12 160 ALA A N 1
ATOM 1241 C CA . ALA A 1 160 ? 8.035 3.028 -5.265 1.00 97.12 160 ALA A CA 1
ATOM 1242 C C . ALA A 1 160 ? 6.717 3.803 -5.194 1.00 97.12 160 ALA A C 1
ATOM 1244 O O . ALA A 1 160 ? 6.491 4.756 -5.949 1.00 97.12 160 ALA A O 1
ATOM 1245 N N . PHE A 1 161 ? 5.877 3.444 -4.227 1.00 97.69 161 PHE A N 1
ATOM 1246 C CA . PHE A 1 161 ? 4.525 3.976 -4.072 1.00 97.69 161 PHE A CA 1
ATOM 1247 C C . PHE A 1 161 ? 4.313 4.534 -2.668 1.00 97.69 161 PHE A C 1
ATOM 1249 O O . PHE A 1 161 ? 4.892 4.047 -1.700 1.00 97.69 161 PHE A O 1
ATOM 1256 N N . THR A 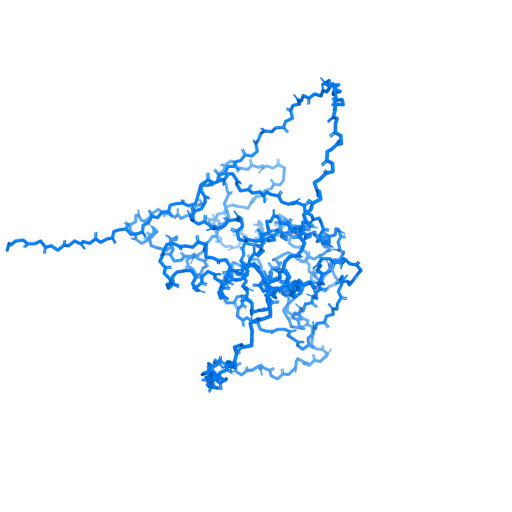1 162 ? 3.427 5.518 -2.561 1.00 97.31 162 THR A N 1
ATOM 1257 C CA . THR A 1 162 ? 2.908 6.007 -1.282 1.00 97.31 162 THR A CA 1
ATOM 1258 C C . THR A 1 162 ? 1.409 5.758 -1.250 1.00 97.31 162 THR A C 1
ATOM 1260 O O . THR A 1 162 ? 0.685 6.260 -2.108 1.00 97.31 162 THR A O 1
ATOM 1263 N N . VAL A 1 163 ? 0.952 4.992 -0.258 1.00 97.75 163 VAL A N 1
ATOM 1264 C CA . VAL A 1 163 ? -0.466 4.699 -0.006 1.00 97.75 163 VAL A CA 1
ATOM 1265 C C . VAL A 1 163 ? -0.896 5.492 1.223 1.00 97.75 163 VAL A C 1
ATOM 1267 O O . VAL A 1 163 ? -0.333 5.299 2.297 1.00 97.75 163 VAL A O 1
ATOM 1270 N N . ILE A 1 164 ? -1.878 6.382 1.087 1.00 97.62 164 ILE A N 1
ATOM 1271 C CA . ILE A 1 164 ? -2.376 7.234 2.177 1.00 97.62 164 ILE A CA 1
ATOM 1272 C C . ILE A 1 164 ? -3.844 6.919 2.432 1.00 97.62 164 ILE A C 1
ATOM 1274 O O . ILE A 1 164 ? -4.665 7.028 1.527 1.00 97.62 164 ILE A O 1
ATOM 1278 N N . PHE A 1 165 ? -4.169 6.614 3.685 1.00 97.25 165 PHE A N 1
ATOM 1279 C CA . PHE A 1 165 ? -5.530 6.478 4.194 1.00 97.25 165 PHE A CA 1
ATOM 1280 C C . PHE A 1 165 ? -5.893 7.720 5.010 1.00 97.25 165 PHE A C 1
ATOM 1282 O O . PHE A 1 165 ? -5.147 8.102 5.920 1.00 97.25 165 PHE A O 1
ATOM 1289 N N . SER A 1 166 ? -7.050 8.314 4.728 1.00 95.69 166 SER A N 1
ATOM 1290 C CA . SER A 1 166 ? -7.596 9.467 5.453 1.00 95.69 166 SER A CA 1
ATOM 1291 C C . SER A 1 166 ? -9.014 9.161 5.933 1.00 95.69 166 SER A C 1
ATOM 1293 O O . SER A 1 166 ? -9.868 8.797 5.136 1.00 95.69 166 SER A O 1
ATOM 1295 N N . GLY A 1 167 ? -9.276 9.294 7.233 1.00 94.19 167 GLY A N 1
ATOM 1296 C CA . GLY A 1 167 ? -10.576 8.965 7.824 1.00 94.19 167 GLY A CA 1
ATOM 1297 C C . GLY A 1 167 ? -10.547 9.075 9.356 1.00 94.19 167 GLY A C 1
ATOM 1298 O O . GLY A 1 167 ? -9.880 9.975 9.880 1.00 94.19 167 GLY A O 1
ATOM 1299 N N . PRO A 1 168 ? -11.214 8.161 10.093 1.00 89.44 168 PRO A N 1
ATOM 1300 C CA . PRO A 1 168 ? -11.159 8.047 11.558 1.00 89.44 168 PRO A CA 1
ATOM 1301 C C . PRO A 1 168 ? -9.740 7.989 12.144 1.00 89.44 168 PRO A C 1
ATOM 1303 O O . PRO A 1 168 ? -9.512 8.408 13.279 1.00 89.44 168 PRO A O 1
ATOM 1306 N N . GLN A 1 169 ? -8.772 7.508 11.362 1.00 88.44 169 GLN A N 1
ATOM 1307 C CA . GLN A 1 169 ? -7.346 7.746 11.578 1.00 88.44 169 GLN A CA 1
ATOM 1308 C C . GLN A 1 169 ? -6.677 8.171 10.262 1.00 88.44 169 GLN A C 1
ATOM 1310 O O . GLN A 1 169 ? -7.239 7.993 9.183 1.00 88.44 169 GLN A O 1
ATOM 1315 N N . ARG A 1 170 ? -5.458 8.714 10.333 1.00 90.12 170 ARG A N 1
ATOM 1316 C CA . ARG A 1 170 ? -4.595 8.873 9.154 1.00 90.12 170 ARG A CA 1
ATOM 1317 C C . ARG A 1 170 ? -3.503 7.815 9.213 1.00 90.12 170 ARG A C 1
ATOM 1319 O O . ARG A 1 170 ? -2.829 7.708 10.234 1.00 90.12 170 ARG A O 1
ATOM 1326 N N . ALA A 1 171 ? -3.335 7.046 8.145 1.00 90.50 171 ALA A N 1
ATOM 1327 C CA . ALA A 1 171 ? -2.321 5.998 8.057 1.00 90.50 171 ALA A CA 1
ATOM 1328 C C . ALA A 1 171 ? -1.599 6.053 6.708 1.00 90.50 171 ALA A C 1
ATOM 1330 O O . ALA A 1 171 ? -2.168 6.476 5.704 1.00 90.50 171 ALA A O 1
ATOM 1331 N N . SER A 1 172 ? -0.340 5.627 6.696 1.00 94.81 172 SER A N 1
ATOM 1332 C CA . SER A 1 172 ? 0.481 5.517 5.490 1.00 94.81 172 SER A CA 1
ATOM 1333 C C . SER A 1 172 ? 1.433 4.335 5.679 1.00 94.81 172 SER A C 1
ATOM 1335 O O . SER A 1 172 ? 2.519 4.543 6.221 1.00 94.81 172 SER A O 1
ATOM 1337 N N . PRO A 1 173 ? 1.024 3.090 5.358 1.00 91.50 173 PRO A N 1
ATOM 1338 C CA . PRO A 1 173 ? 1.884 1.926 5.541 1.00 91.50 173 PRO A CA 1
ATOM 1339 C C . PRO A 1 173 ? 3.169 2.077 4.718 1.00 91.50 173 PRO A C 1
ATOM 1341 O O . PRO A 1 173 ? 3.124 2.340 3.517 1.00 91.50 173 PRO A O 1
ATOM 1344 N N . SER A 1 174 ? 4.307 1.928 5.393 1.00 87.31 174 SER A N 1
ATOM 1345 C CA . SER A 1 174 ? 5.656 1.991 4.817 1.00 87.31 174 SER A CA 1
ATOM 1346 C C . SER A 1 174 ? 6.107 0.692 4.168 1.00 87.31 174 SER A C 1
ATOM 1348 O O . SER A 1 174 ? 7.120 0.683 3.477 1.00 87.31 174 SER A O 1
ATOM 1350 N N . ASP A 1 175 ? 5.404 -0.403 4.435 1.00 89.12 175 ASP A N 1
ATOM 1351 C CA . ASP A 1 175 ? 5.871 -1.741 4.112 1.00 89.12 175 ASP A CA 1
ATOM 1352 C C . ASP A 1 175 ? 5.222 -2.201 2.809 1.00 89.12 175 ASP A C 1
ATOM 1354 O O . ASP A 1 175 ? 4.001 -2.147 2.645 1.00 89.12 175 ASP A O 1
ATOM 1358 N N . TRP A 1 176 ? 6.053 -2.664 1.881 1.00 94.44 176 TRP A N 1
ATOM 1359 C CA . TRP A 1 176 ? 5.626 -3.303 0.645 1.00 94.44 176 TRP A CA 1
ATOM 1360 C C . TRP A 1 176 ? 6.606 -4.398 0.246 1.00 94.44 176 TRP A C 1
ATOM 1362 O O . TRP A 1 176 ? 7.733 -4.465 0.741 1.00 94.44 176 TRP A O 1
ATOM 1372 N N . ARG A 1 177 ? 6.169 -5.268 -0.662 1.00 95.38 177 ARG A N 1
ATOM 1373 C CA . ARG A 1 177 ? 6.999 -6.337 -1.218 1.00 95.38 177 ARG A CA 1
ATOM 1374 C C . ARG A 1 177 ? 6.738 -6.490 -2.707 1.00 95.38 177 ARG A C 1
ATOM 1376 O O . ARG A 1 177 ? 5.587 -6.613 -3.122 1.00 95.38 177 ARG A O 1
ATOM 1383 N N . HIS A 1 178 ? 7.805 -6.526 -3.494 1.00 97.38 178 HIS A N 1
ATOM 1384 C CA . HIS A 1 178 ? 7.753 -6.949 -4.888 1.00 97.38 178 HIS A CA 1
ATOM 1385 C C . HIS A 1 178 ? 7.539 -8.470 -4.949 1.00 97.38 178 HIS A C 1
ATOM 1387 O O . HIS A 1 178 ? 8.219 -9.229 -4.254 1.00 97.38 178 HIS A O 1
ATOM 1393 N N . LEU A 1 179 ? 6.568 -8.916 -5.746 1.00 96.75 179 LEU A N 1
ATOM 1394 C CA . LEU A 1 179 ? 6.237 -10.335 -5.938 1.00 96.75 179 LEU A CA 1
ATOM 1395 C C . LEU A 1 179 ? 6.857 -10.919 -7.222 1.00 96.75 179 LEU A C 1
ATOM 1397 O O . LEU A 1 179 ? 6.673 -12.097 -7.514 1.00 96.75 179 LEU A O 1
ATOM 1401 N N . GLY A 1 180 ? 7.611 -10.110 -7.973 1.00 95.75 180 GLY A N 1
ATOM 1402 C CA . GLY A 1 180 ? 8.037 -10.405 -9.342 1.00 95.75 180 GLY A CA 1
ATOM 1403 C C . GLY A 1 180 ? 7.203 -9.635 -10.369 1.00 95.75 180 GLY A C 1
ATOM 1404 O O . GLY A 1 180 ? 6.179 -9.050 -10.031 1.00 95.75 180 GLY A O 1
ATOM 1405 N N . SER A 1 181 ? 7.669 -9.598 -11.621 1.00 95.88 181 SER A N 1
ATOM 1406 C CA . SER A 1 181 ? 6.963 -8.995 -12.771 1.00 95.88 181 SER A CA 1
ATOM 1407 C C . SER A 1 181 ? 6.433 -7.561 -12.571 1.00 95.88 181 SER A C 1
ATOM 1409 O O . SER A 1 181 ? 5.459 -7.170 -13.208 1.00 95.88 181 SER A O 1
ATOM 1411 N N . CYS A 1 182 ? 7.058 -6.759 -11.700 1.00 97.88 182 CYS A N 1
ATOM 1412 C CA . CYS A 1 182 ? 6.568 -5.438 -11.280 1.00 97.88 182 CYS A CA 1
ATOM 1413 C C . CYS A 1 182 ? 5.152 -5.464 -10.666 1.00 97.88 182 CYS A C 1
ATOM 1415 O O . CYS A 1 182 ? 4.365 -4.529 -10.847 1.00 97.88 182 CYS A O 1
ATOM 1417 N N . GLN A 1 183 ? 4.859 -6.529 -9.912 1.00 98.25 183 GLN A N 1
ATOM 1418 C CA . GLN A 1 183 ? 3.732 -6.639 -8.991 1.00 98.25 183 GLN A CA 1
ATOM 1419 C C . GLN A 1 183 ? 4.174 -6.292 -7.565 1.00 98.25 183 GLN A C 1
ATOM 1421 O O . GLN A 1 183 ? 5.176 -6.816 -7.071 1.00 98.25 183 GLN A O 1
ATOM 1426 N N . TYR A 1 184 ? 3.407 -5.456 -6.873 1.00 98.12 184 TYR A N 1
ATOM 1427 C CA . TYR A 1 184 ? 3.731 -4.936 -5.546 1.00 98.12 184 TYR A CA 1
ATOM 1428 C C . TYR A 1 184 ? 2.579 -5.167 -4.577 1.00 98.12 184 TYR A C 1
ATOM 1430 O O . TYR A 1 184 ? 1.466 -4.698 -4.807 1.00 98.12 184 TYR A O 1
ATOM 1438 N N . LYS A 1 185 ? 2.857 -5.851 -3.466 1.00 97.62 185 LYS A N 1
ATOM 1439 C CA . LYS A 1 185 ? 1.919 -6.049 -2.358 1.00 97.62 185 LYS A CA 1
ATOM 1440 C C . LYS A 1 185 ? 2.124 -4.965 -1.304 1.00 97.62 185 LYS A C 1
ATOM 1442 O O . LYS A 1 185 ? 3.178 -4.930 -0.672 1.00 97.62 185 LYS A O 1
ATOM 1447 N N . HIS A 1 186 ? 1.111 -4.131 -1.088 1.00 97.50 186 HIS A N 1
ATOM 1448 C CA . HIS A 1 186 ? 1.059 -3.110 -0.036 1.00 97.50 186 HIS A CA 1
ATOM 1449 C C . HIS A 1 186 ? 0.068 -3.526 1.066 1.00 97.50 186 HIS A C 1
ATOM 1451 O O . HIS A 1 186 ? -1.124 -3.219 0.950 1.00 97.50 186 HIS A O 1
ATOM 1457 N N . PRO A 1 187 ? 0.511 -4.251 2.113 1.00 96.88 187 PRO A N 1
ATOM 1458 C CA . PRO A 1 187 ? -0.324 -4.603 3.258 1.00 96.88 187 PRO A CA 1
ATOM 1459 C C . PRO A 1 187 ? -0.787 -3.383 4.055 1.00 96.88 187 PRO A C 1
ATOM 1461 O O . PRO A 1 187 ? -0.034 -2.440 4.295 1.00 96.88 187 PRO A O 1
ATOM 1464 N N . TYR A 1 188 ? -2.024 -3.443 4.542 1.00 95.69 188 TYR A N 1
ATOM 1465 C CA . TYR A 1 188 ? -2.565 -2.475 5.486 1.00 95.69 188 TYR A CA 1
ATOM 1466 C C . TYR A 1 188 ? -3.328 -3.153 6.626 1.00 95.69 188 TYR A C 1
ATOM 1468 O O . TYR A 1 188 ? -3.847 -4.268 6.513 1.00 95.69 188 TYR A O 1
ATOM 1476 N N . ARG A 1 189 ? -3.395 -2.436 7.748 1.00 95.12 189 ARG A N 1
ATOM 1477 C CA . ARG A 1 189 ? -4.277 -2.719 8.878 1.00 95.12 189 ARG A CA 1
ATOM 1478 C C . ARG A 1 189 ? -4.717 -1.398 9.498 1.00 95.12 189 ARG A C 1
ATOM 1480 O O . ARG A 1 189 ? -3.906 -0.660 10.054 1.00 95.12 189 ARG A O 1
ATOM 1487 N N . LEU A 1 190 ? -6.005 -1.110 9.391 1.00 93.56 190 LEU A N 1
ATOM 1488 C CA . LEU A 1 190 ? -6.658 0.040 9.997 1.00 93.56 190 LEU A CA 1
ATOM 1489 C C . LEU A 1 190 ? -7.125 -0.357 11.398 1.00 93.56 190 LEU A C 1
ATOM 1491 O O . LEU A 1 190 ? -7.770 -1.382 11.590 1.00 93.56 190 LEU A O 1
ATOM 1495 N N . THR A 1 191 ? -6.741 0.438 12.391 1.00 91.69 191 THR A N 1
ATOM 1496 C CA . THR A 1 191 ? -7.002 0.167 13.814 1.00 91.69 191 THR A CA 1
ATOM 1497 C C . THR A 1 191 ? -8.264 0.847 14.331 1.00 91.69 191 THR A C 1
ATOM 1499 O O . THR A 1 191 ? -8.709 0.511 15.422 1.00 91.69 191 THR A O 1
ATOM 1502 N N . ASN A 1 192 ? -8.841 1.777 13.565 1.00 90.75 192 ASN A N 1
ATOM 1503 C CA . ASN A 1 192 ? -10.066 2.494 13.903 1.00 90.75 192 ASN A CA 1
ATOM 1504 C C . ASN A 1 192 ? -11.161 2.215 12.853 1.00 90.75 192 ASN A C 1
ATOM 1506 O O . ASN A 1 192 ? -10.920 2.491 11.675 1.00 90.75 192 ASN A O 1
ATOM 1510 N N . PRO A 1 193 ? -12.332 1.673 13.234 1.00 93.19 193 PRO A N 1
ATOM 1511 C CA . PRO A 1 193 ? -13.456 1.485 12.317 1.00 93.19 193 PRO A CA 1
ATOM 1512 C C . PRO A 1 193 ? -13.956 2.775 11.662 1.00 93.19 193 PRO A C 1
ATOM 1514 O O . PRO A 1 193 ? -13.825 3.859 12.233 1.00 93.19 193 PRO A O 1
ATOM 1517 N N . GLY A 1 194 ? -14.587 2.644 10.495 1.00 94.06 194 GLY A N 1
ATOM 1518 C CA . GLY A 1 194 ? -15.282 3.730 9.797 1.00 94.06 194 GLY A CA 1
ATOM 1519 C C . GLY A 1 194 ? -14.872 3.905 8.333 1.00 94.06 194 GLY A C 1
ATOM 1520 O O . GLY A 1 194 ? -14.111 3.113 7.786 1.00 94.06 194 GLY A O 1
ATOM 1521 N N . ASN A 1 195 ? -15.373 4.974 7.710 1.00 96.19 195 ASN A N 1
ATOM 1522 C CA . ASN A 1 195 ? -15.142 5.274 6.295 1.00 96.19 195 ASN A CA 1
ATOM 1523 C C . ASN A 1 195 ? -13.811 6.004 6.070 1.00 96.19 195 ASN A C 1
ATOM 1525 O O . ASN A 1 195 ? -13.527 7.010 6.723 1.00 96.19 195 ASN A O 1
ATOM 1529 N N . TYR A 1 196 ? -13.032 5.528 5.105 1.00 96.50 196 TYR A N 1
ATOM 1530 C CA . TYR A 1 196 ? -11.751 6.087 4.684 1.00 96.50 196 TYR A CA 1
ATOM 1531 C C . TYR A 1 196 ? -11.791 6.515 3.220 1.00 96.50 196 TYR A C 1
ATOM 1533 O O . TYR A 1 196 ? -12.498 5.922 2.409 1.00 96.50 196 TYR A O 1
ATOM 1541 N N . THR A 1 197 ? -10.959 7.491 2.872 1.00 98.00 197 THR A N 1
ATOM 1542 C CA . THR A 1 197 ? -10.504 7.718 1.500 1.00 98.00 197 THR A CA 1
ATOM 1543 C C . THR A 1 197 ? -9.060 7.244 1.354 1.00 98.00 197 THR A C 1
ATOM 1545 O O . THR A 1 197 ? -8.231 7.442 2.252 1.00 98.00 197 THR A O 1
ATOM 1548 N N . VAL A 1 198 ? -8.755 6.588 0.233 1.00 98.12 198 VAL A N 1
ATOM 1549 C CA . VAL A 1 198 ? -7.429 6.045 -0.082 1.00 98.12 198 VAL A CA 1
ATOM 1550 C C . VAL A 1 198 ? -6.875 6.704 -1.337 1.00 98.12 198 VAL A C 1
ATOM 1552 O O . VAL A 1 198 ? -7.529 6.724 -2.378 1.00 98.12 198 VAL A O 1
ATOM 1555 N N . SER A 1 199 ? -5.639 7.188 -1.252 1.00 98.19 199 SER A N 1
ATOM 1556 C CA . SER A 1 199 ? -4.888 7.689 -2.404 1.00 98.19 199 SER A CA 1
ATOM 1557 C C . SER A 1 199 ? -3.581 6.916 -2.561 1.00 98.19 199 SER A C 1
ATOM 1559 O O . SER A 1 199 ? -2.889 6.654 -1.575 1.00 98.19 199 SER A O 1
ATOM 1561 N N . ILE A 1 200 ? -3.242 6.559 -3.800 1.00 98.25 200 ILE A N 1
ATOM 1562 C CA . ILE A 1 200 ? -2.020 5.835 -4.168 1.00 98.25 200 ILE A CA 1
ATOM 1563 C C . ILE A 1 200 ? -1.265 6.667 -5.200 1.00 98.25 200 ILE A C 1
ATOM 1565 O O . ILE A 1 200 ? -1.783 6.938 -6.285 1.00 98.25 200 ILE A O 1
ATOM 1569 N N . THR A 1 201 ? -0.025 7.026 -4.878 1.00 98.00 201 THR A N 1
ATOM 1570 C CA . THR A 1 201 ? 0.856 7.814 -5.750 1.00 98.00 201 THR A CA 1
ATOM 1571 C C . THR A 1 201 ? 2.112 7.021 -6.088 1.00 98.00 201 THR A C 1
ATOM 1573 O O . THR A 1 201 ? 2.825 6.568 -5.192 1.00 98.00 201 THR A O 1
ATOM 1576 N N . HIS A 1 202 ? 2.422 6.902 -7.376 1.00 97.81 202 HIS A N 1
ATOM 1577 C CA . HIS A 1 202 ? 3.703 6.426 -7.891 1.00 97.81 202 HIS A CA 1
ATOM 1578 C C . HIS A 1 202 ? 4.750 7.532 -7.700 1.00 97.81 202 HIS A C 1
ATOM 1580 O O . HIS A 1 202 ? 4.724 8.576 -8.356 1.00 97.81 202 HIS A O 1
ATOM 1586 N N . THR A 1 203 ? 5.649 7.339 -6.734 1.00 97.12 203 THR A N 1
ATOM 1587 C CA . THR A 1 203 ? 6.618 8.368 -6.326 1.00 97.12 203 THR A CA 1
ATOM 1588 C C . THR A 1 203 ? 7.920 8.283 -7.101 1.00 97.12 203 THR A C 1
ATOM 1590 O O . THR A 1 203 ? 8.474 9.323 -7.442 1.00 97.12 203 THR A O 1
ATOM 1593 N N . HIS A 1 204 ? 8.401 7.081 -7.416 1.00 96.62 204 HIS A N 1
ATOM 1594 C CA . HIS A 1 204 ? 9.657 6.868 -8.134 1.00 96.62 204 HIS A CA 1
ATOM 1595 C C . HIS A 1 204 ? 9.543 5.655 -9.053 1.00 96.62 204 HIS A C 1
ATOM 1597 O O . HIS A 1 204 ? 8.965 4.648 -8.657 1.00 96.62 204 HIS A O 1
ATOM 1603 N N . ALA A 1 205 ? 10.178 5.744 -10.220 1.00 96.38 205 ALA A N 1
ATOM 1604 C CA . ALA A 1 205 ? 10.308 4.653 -11.180 1.00 96.38 205 ALA A CA 1
ATOM 1605 C C . ALA A 1 205 ? 11.771 4.202 -11.315 1.00 96.38 205 ALA A C 1
ATOM 1607 O O . ALA A 1 205 ? 12.695 4.909 -10.903 1.00 96.38 205 ALA A O 1
ATOM 1608 N N . GLU A 1 206 ? 11.993 3.077 -11.993 1.00 95.69 206 GLU A N 1
ATOM 1609 C CA . GLU A 1 206 ? 13.310 2.649 -12.491 1.00 95.69 206 GLU A CA 1
ATOM 1610 C C . GLU A 1 206 ? 14.440 2.565 -11.433 1.00 95.69 206 GLU A C 1
ATOM 1612 O O . GLU A 1 206 ? 15.607 2.823 -11.738 1.00 95.69 206 GLU A O 1
ATOM 1617 N N . PHE A 1 207 ? 14.096 2.194 -10.198 1.00 96.00 207 PHE A N 1
ATOM 1618 C CA . PHE A 1 207 ? 14.936 2.156 -8.992 1.00 96.00 207 PHE A CA 1
ATOM 1619 C C . PHE A 1 207 ? 15.452 3.518 -8.502 1.00 96.00 207 PHE A C 1
ATOM 1621 O O . PHE A 1 207 ? 16.349 3.569 -7.655 1.00 96.00 207 PHE A O 1
ATOM 1628 N N . HIS A 1 208 ? 14.884 4.640 -8.959 1.00 95.25 208 HIS A N 1
ATOM 1629 C CA . HIS A 1 208 ? 15.350 5.971 -8.552 1.00 95.25 208 HIS A CA 1
ATOM 1630 C C . HIS A 1 208 ? 15.286 6.230 -7.039 1.00 95.25 208 HIS A C 1
ATOM 1632 O O . HIS A 1 208 ? 16.097 7.017 -6.561 1.00 95.25 208 HIS A O 1
ATOM 1638 N N . ALA A 1 209 ? 14.413 5.546 -6.291 1.00 93.44 209 ALA A N 1
ATOM 1639 C CA . ALA A 1 209 ? 14.338 5.655 -4.832 1.00 93.44 209 ALA A CA 1
ATOM 1640 C C . ALA A 1 209 ? 15.522 5.003 -4.080 1.00 93.44 209 ALA A C 1
ATOM 1642 O O . ALA A 1 209 ? 15.808 5.405 -2.954 1.00 93.44 209 ALA A O 1
ATOM 1643 N N . ILE A 1 210 ? 16.203 4.005 -4.669 1.00 92.19 210 ILE A N 1
ATOM 1644 C CA . ILE A 1 210 ? 17.144 3.121 -3.941 1.00 92.19 210 ILE A CA 1
ATOM 1645 C C . ILE A 1 210 ? 18.488 2.829 -4.638 1.00 92.19 210 ILE A C 1
ATOM 1647 O O . ILE A 1 210 ? 19.342 2.173 -4.050 1.00 92.19 210 ILE A O 1
ATOM 1651 N N . GLN A 1 211 ? 18.721 3.295 -5.871 1.00 92.81 211 GLN A N 1
ATOM 1652 C CA . GLN A 1 211 ? 19.986 3.044 -6.584 1.00 92.81 211 GLN A CA 1
ATOM 1653 C C . GLN A 1 211 ? 21.234 3.631 -5.879 1.00 92.81 211 GLN A C 1
ATOM 1655 O O . GLN A 1 211 ? 21.258 4.798 -5.492 1.00 92.81 211 GLN A O 1
ATOM 1660 N N . GLU A 1 212 ? 22.325 2.861 -5.819 1.00 93.25 212 GLU A N 1
ATOM 1661 C CA . GLU A 1 212 ? 23.625 3.287 -5.269 1.00 93.25 212 GLU A CA 1
ATOM 1662 C C . GLU A 1 212 ? 24.583 3.828 -6.342 1.00 93.25 212 GLU A C 1
ATOM 1664 O O . GLU A 1 212 ? 25.418 4.698 -6.078 1.00 93.25 212 GLU A O 1
ATOM 1669 N N . LYS A 1 213 ? 24.511 3.280 -7.565 1.00 92.25 213 LYS A N 1
ATOM 1670 C CA . LYS A 1 213 ? 25.514 3.524 -8.619 1.00 92.25 213 LYS A CA 1
ATOM 1671 C C . LYS A 1 213 ? 25.519 4.949 -9.166 1.00 92.25 213 LYS A C 1
ATOM 1673 O O . LYS A 1 213 ? 26.571 5.442 -9.571 1.00 92.25 213 LYS A O 1
ATOM 1678 N N . LYS A 1 214 ? 24.367 5.622 -9.194 1.00 87.75 214 LYS A N 1
ATOM 1679 C CA . LYS A 1 214 ? 24.240 6.992 -9.709 1.00 87.75 214 LYS A CA 1
ATOM 1680 C C . LYS A 1 214 ? 23.938 7.959 -8.571 1.00 87.75 214 LYS A C 1
ATOM 1682 O O . LYS A 1 214 ? 22.815 8.008 -8.084 1.00 87.75 214 LYS A O 1
ATOM 1687 N N . ARG A 1 215 ? 24.905 8.822 -8.247 1.00 75.31 215 ARG A N 1
ATOM 1688 C CA . ARG A 1 215 ? 24.742 9.968 -7.325 1.00 75.31 215 ARG A CA 1
ATOM 1689 C C . ARG A 1 215 ? 23.959 11.142 -7.944 1.00 75.31 215 ARG A C 1
ATOM 1691 O O . ARG A 1 215 ? 24.228 12.302 -7.654 1.00 75.31 215 ARG A O 1
ATOM 1698 N N . THR A 1 216 ? 23.031 10.852 -8.849 1.00 78.00 216 THR A N 1
ATOM 1699 C CA . THR A 1 216 ? 22.104 11.839 -9.412 1.00 78.00 216 THR A CA 1
ATOM 1700 C C . THR A 1 216 ? 20.955 12.057 -8.440 1.00 78.00 216 THR A C 1
ATOM 1702 O O . THR A 1 216 ? 20.485 11.081 -7.855 1.00 78.00 216 THR A O 1
ATOM 1705 N N . TRP A 1 217 ? 20.449 13.290 -8.338 1.00 72.81 217 TRP A N 1
ATOM 1706 C CA . TRP A 1 217 ? 19.193 13.573 -7.638 1.00 72.81 217 TRP A CA 1
ATOM 1707 C C . TRP A 1 217 ? 18.106 12.573 -8.047 1.00 72.81 217 TRP A C 1
ATOM 1709 O O . TRP A 1 217 ? 17.912 12.304 -9.236 1.00 72.81 217 TRP A O 1
ATOM 1719 N N . GLN A 1 218 ? 17.443 11.983 -7.053 1.00 83.00 218 GLN A N 1
ATOM 1720 C CA . GLN A 1 218 ? 16.417 10.971 -7.273 1.00 83.00 218 GLN A CA 1
ATOM 1721 C C . GLN A 1 218 ? 15.230 11.629 -7.983 1.00 83.00 218 GLN A C 1
ATOM 1723 O O . GLN A 1 218 ? 14.660 12.601 -7.486 1.00 83.00 218 GLN A O 1
ATOM 1728 N N . ARG A 1 219 ? 14.888 11.148 -9.184 1.00 87.00 219 ARG A N 1
ATOM 1729 C CA . ARG A 1 219 ? 13.793 11.731 -9.960 1.00 87.00 219 ARG A CA 1
ATOM 1730 C C . ARG A 1 219 ? 12.464 11.248 -9.393 1.00 87.00 219 ARG A C 1
ATOM 1732 O O . ARG A 1 219 ? 12.080 10.100 -9.603 1.00 87.00 219 ARG A O 1
ATOM 1739 N N . ILE A 1 220 ? 11.772 12.157 -8.719 1.00 92.50 220 ILE A N 1
ATOM 1740 C CA . ILE A 1 220 ? 10.403 11.954 -8.259 1.00 92.50 220 ILE A CA 1
ATOM 1741 C C . ILE A 1 220 ? 9.458 12.045 -9.471 1.00 92.50 220 ILE A C 1
ATOM 1743 O O . ILE A 1 220 ? 9.617 12.920 -10.326 1.00 92.50 220 ILE A O 1
ATOM 1747 N N . VAL A 1 221 ? 8.499 11.125 -9.552 1.00 94.81 221 VAL A N 1
ATOM 1748 C CA . VAL A 1 221 ? 7.458 11.051 -10.588 1.00 94.81 221 VAL A CA 1
ATOM 1749 C C . VAL A 1 221 ? 6.169 11.727 -10.105 1.00 94.81 221 VAL A C 1
ATOM 1751 O O . VAL A 1 221 ? 5.636 12.572 -10.817 1.00 94.81 221 VAL A O 1
ATOM 1754 N N . ASN A 1 222 ? 5.717 11.417 -8.882 1.00 95.19 222 ASN A N 1
ATOM 1755 C CA . ASN A 1 222 ? 4.478 11.929 -8.269 1.00 95.19 222 ASN A CA 1
ATOM 1756 C C . ASN A 1 222 ? 3.219 11.764 -9.147 1.00 95.19 222 ASN A C 1
ATOM 1758 O O . ASN A 1 222 ? 2.358 12.641 -9.198 1.00 95.19 222 ASN A O 1
ATOM 1762 N N . GLU A 1 223 ? 3.098 10.623 -9.820 1.00 96.88 223 GLU A N 1
ATOM 1763 C CA . GLU A 1 223 ? 1.947 10.279 -10.661 1.00 96.88 223 GLU A CA 1
ATOM 1764 C C . GLU A 1 223 ? 0.834 9.655 -9.793 1.00 96.88 223 GLU A C 1
ATOM 1766 O O . GLU A 1 223 ? 1.076 8.638 -9.134 1.00 96.88 223 GLU A O 1
ATOM 1771 N N . PRO A 1 224 ? -0.378 10.236 -9.736 1.00 97.25 224 PRO A N 1
ATOM 1772 C CA . PRO A 1 224 ? -1.494 9.630 -9.017 1.00 97.25 224 PRO A CA 1
ATOM 1773 C C . PRO A 1 224 ? -2.011 8.399 -9.777 1.00 97.25 224 PRO A C 1
ATOM 1775 O O . PRO A 1 224 ? -2.384 8.492 -10.944 1.00 97.25 224 PRO A O 1
ATOM 1778 N N . ILE A 1 225 ? -2.062 7.249 -9.102 1.00 97.25 225 ILE A N 1
ATOM 1779 C CA . ILE A 1 225 ? -2.701 6.025 -9.614 1.00 97.25 225 ILE A CA 1
ATOM 1780 C C . ILE A 1 225 ? -4.160 5.968 -9.156 1.00 97.25 225 ILE A C 1
ATOM 1782 O O . ILE A 1 225 ? -5.046 5.630 -9.935 1.00 97.25 225 ILE A O 1
ATOM 1786 N N . LEU A 1 226 ? -4.398 6.300 -7.885 1.00 97.19 226 LEU A N 1
ATOM 1787 C CA . LEU A 1 226 ? -5.706 6.268 -7.239 1.00 97.19 226 LEU A CA 1
ATOM 1788 C C . LEU A 1 226 ? -5.872 7.521 -6.382 1.00 97.19 226 LEU A C 1
ATOM 1790 O O . LEU A 1 226 ? -4.947 7.901 -5.662 1.00 97.19 226 LEU A O 1
ATOM 1794 N N . VAL A 1 227 ? -7.042 8.151 -6.450 1.00 97.12 227 VAL A N 1
ATOM 1795 C CA . VAL A 1 227 ? -7.346 9.399 -5.743 1.00 97.12 227 VAL A CA 1
ATOM 1796 C C . VAL A 1 227 ? -8.664 9.234 -4.998 1.00 97.12 227 VAL A C 1
ATOM 1798 O O . VAL A 1 227 ? -9.681 8.930 -5.612 1.00 97.12 227 VAL A O 1
ATOM 1801 N N . GLU A 1 228 ? -8.624 9.426 -3.680 1.00 95.69 228 GLU A N 1
ATOM 1802 C CA . GLU A 1 228 ? -9.791 9.485 -2.786 1.00 95.69 228 GLU A CA 1
ATOM 1803 C C . GLU A 1 228 ? -10.772 8.295 -2.866 1.00 95.69 228 GLU A C 1
ATOM 1805 O O . GLU A 1 228 ? -11.963 8.434 -2.590 1.00 95.69 228 GLU A O 1
ATOM 1810 N N . PHE A 1 229 ? -10.275 7.092 -3.167 1.00 97.56 229 PHE A N 1
ATOM 1811 C CA . PHE A 1 229 ? -11.084 5.872 -3.221 1.00 97.56 229 PHE A CA 1
ATOM 1812 C C . PHE A 1 229 ? -11.749 5.574 -1.874 1.00 97.56 229 PHE A C 1
ATOM 1814 O O . PHE A 1 229 ? -11.062 5.423 -0.862 1.00 97.56 229 PHE A O 1
ATOM 1821 N N . ALA A 1 230 ? -13.077 5.462 -1.866 1.00 97.81 230 ALA A N 1
ATOM 1822 C CA . ALA A 1 230 ? -13.843 5.168 -0.663 1.00 97.81 230 ALA A CA 1
ATOM 1823 C C . ALA A 1 230 ? -13.648 3.709 -0.210 1.00 97.81 230 ALA A C 1
ATOM 1825 O O . ALA A 1 230 ? -13.889 2.770 -0.968 1.00 97.81 230 ALA A O 1
ATOM 1826 N N . LEU A 1 231 ? -13.253 3.528 1.050 1.00 97.00 231 LEU A N 1
ATOM 1827 C CA . LEU A 1 231 ? -13.030 2.236 1.694 1.00 97.00 231 LEU A CA 1
ATOM 1828 C C . LEU A 1 231 ? -13.742 2.210 3.053 1.00 97.00 231 LEU A C 1
ATOM 1830 O O . LEU A 1 231 ? -13.418 3.011 3.929 1.00 97.00 231 LEU A O 1
ATOM 1834 N N . ASP A 1 232 ? -14.685 1.289 3.250 1.00 96.19 232 ASP A N 1
ATOM 1835 C CA . ASP A 1 232 ? -15.351 1.105 4.544 1.00 96.19 232 ASP A CA 1
ATOM 1836 C C . ASP A 1 232 ? -14.623 0.057 5.401 1.00 96.19 232 ASP A C 1
ATOM 1838 O O . ASP A 1 232 ? -14.564 -1.121 5.054 1.00 96.19 232 ASP A O 1
ATOM 1842 N N . ALA A 1 233 ? -14.102 0.473 6.556 1.00 94.44 233 ALA A N 1
ATOM 1843 C CA . ALA A 1 233 ? -13.566 -0.416 7.581 1.00 94.44 233 ALA A CA 1
ATOM 1844 C C . ALA A 1 233 ? -14.629 -0.701 8.662 1.00 94.44 233 ALA A C 1
ATOM 1846 O O . ALA A 1 233 ? -14.475 -0.303 9.820 1.00 94.44 233 ALA A O 1
ATOM 1847 N N . CYS A 1 234 ? -15.710 -1.389 8.282 1.00 90.19 234 CYS A N 1
ATOM 1848 C CA . CYS A 1 234 ? -16.821 -1.803 9.154 1.00 90.19 234 CYS A CA 1
ATOM 1849 C C . CYS A 1 234 ? -17.487 -0.673 9.956 1.00 90.19 234 CYS A C 1
ATOM 1851 O O . CYS A 1 234 ? -17.802 -0.845 11.136 1.00 90.19 234 CYS A O 1
ATOM 1853 N N . SER A 1 235 ? -17.751 0.463 9.312 1.00 86.56 235 SER A N 1
ATOM 1854 C CA . SER A 1 235 ? -18.480 1.610 9.870 1.00 86.56 235 SER A CA 1
ATOM 1855 C C . SER A 1 235 ? -19.835 1.252 10.493 1.00 86.56 235 SER A C 1
ATOM 1857 O O . SER A 1 235 ? -20.267 1.905 11.441 1.00 86.56 235 SER A O 1
ATOM 1859 N N . THR A 1 236 ? -20.494 0.211 9.979 1.00 90.50 236 THR A N 1
ATOM 1860 C CA . THR A 1 236 ? -21.828 -0.249 10.396 1.00 90.50 236 THR A CA 1
ATOM 1861 C C . THR A 1 236 ? -21.808 -1.322 11.486 1.00 90.50 236 THR A C 1
ATOM 1863 O O . THR A 1 236 ? -22.782 -1.448 12.226 1.00 90.50 236 THR A O 1
ATOM 1866 N N . LEU A 1 237 ? -20.721 -2.093 11.599 1.00 91.88 237 LEU A N 1
ATOM 1867 C CA . LEU A 1 237 ? -20.625 -3.266 12.483 1.00 91.88 237 LEU A CA 1
ATOM 1868 C C . LEU A 1 237 ? -19.766 -3.011 13.728 1.00 91.88 237 LEU A C 1
ATOM 1870 O O . LEU A 1 237 ? -19.954 -3.664 14.753 1.00 91.88 237 LEU A O 1
ATOM 1874 N N . CYS A 1 238 ? -18.829 -2.066 13.654 1.00 91.06 238 CYS A N 1
ATOM 1875 C CA . CYS A 1 238 ? -17.832 -1.823 14.688 1.00 91.06 238 CYS A CA 1
ATOM 1876 C C . CYS A 1 238 ? -17.869 -0.363 15.147 1.00 91.06 238 CYS A C 1
ATOM 1878 O O . CYS A 1 238 ? -17.827 0.559 14.335 1.00 91.06 238 CYS A O 1
ATOM 1880 N N . GLN A 1 239 ? -17.902 -0.136 16.462 1.00 88.62 239 GLN A N 1
ATOM 1881 C CA . GLN A 1 239 ? -17.883 1.226 16.997 1.00 88.62 239 GLN A CA 1
ATOM 1882 C C . GLN A 1 239 ? -16.508 1.883 16.773 1.00 88.62 239 GLN A C 1
ATOM 1884 O O . GLN A 1 239 ? -15.491 1.289 17.145 1.00 88.62 239 GLN A O 1
ATOM 1889 N N . PRO A 1 240 ? -16.445 3.102 16.205 1.00 86.62 240 PRO A N 1
ATOM 1890 C CA . PRO A 1 240 ? -15.188 3.816 16.026 1.00 86.62 240 PRO A CA 1
ATOM 1891 C C . PRO A 1 240 ? -14.593 4.219 17.380 1.00 86.62 240 PRO A C 1
ATOM 1893 O O . PRO A 1 240 ? -15.287 4.715 18.272 1.00 86.62 240 PRO A O 1
ATOM 1896 N N . PHE A 1 241 ? -13.279 4.070 17.522 1.00 82.00 241 PHE A N 1
ATOM 1897 C CA . PHE A 1 241 ? -12.549 4.545 18.688 1.00 82.00 241 PHE A CA 1
ATOM 1898 C C . PHE A 1 241 ? -12.494 6.075 18.680 1.00 82.00 241 PHE A C 1
ATOM 1900 O O . PHE A 1 241 ? -11.846 6.707 17.842 1.00 82.00 241 PHE A O 1
ATOM 1907 N N . SER A 1 242 ? -13.159 6.671 19.665 1.00 78.50 242 SER A N 1
ATOM 1908 C CA . SER A 1 242 ? -13.012 8.079 20.027 1.00 78.50 242 SER A CA 1
ATOM 1909 C C . SER A 1 242 ? -11.883 8.256 21.046 1.00 78.50 242 SER A C 1
ATOM 1911 O O . SER A 1 242 ? -11.576 7.338 21.811 1.00 78.50 242 SER A O 1
ATOM 1913 N N . VAL A 1 243 ? -11.309 9.461 21.128 1.00 71.88 243 VAL A N 1
ATOM 1914 C CA . VAL A 1 243 ? -10.317 9.803 22.168 1.00 71.88 243 VAL A CA 1
ATOM 1915 C C . VAL A 1 243 ? -10.852 9.452 23.559 1.00 71.88 243 VAL A C 1
ATOM 1917 O O . VAL A 1 243 ? -10.172 8.779 24.326 1.00 71.88 243 VAL A O 1
ATOM 1920 N N . ARG A 1 244 ? -12.117 9.797 23.832 1.00 71.00 244 ARG A N 1
ATOM 1921 C CA . ARG A 1 244 ? -12.803 9.494 25.091 1.00 71.00 244 ARG A CA 1
ATOM 1922 C C . ARG A 1 244 ? -12.885 7.992 25.385 1.00 71.00 244 ARG A C 1
ATOM 1924 O O . ARG A 1 244 ? -12.587 7.593 26.503 1.00 71.00 244 ARG A O 1
ATOM 1931 N N . SER A 1 245 ? -13.250 7.152 24.413 1.00 70.56 245 SER A N 1
ATOM 1932 C CA . SER A 1 245 ? -13.317 5.697 24.640 1.00 70.56 245 SER A CA 1
ATOM 1933 C C . SER A 1 245 ? -11.939 5.093 24.926 1.00 70.56 245 SER A C 1
ATOM 1935 O O . SER A 1 245 ? -11.820 4.211 25.773 1.00 70.56 245 SER A O 1
ATOM 1937 N N . VAL A 1 246 ? -10.880 5.598 24.281 1.00 67.94 246 VAL A N 1
ATOM 1938 C CA . VAL A 1 246 ? -9.509 5.142 24.564 1.00 67.94 246 VAL A CA 1
ATOM 1939 C C . VAL A 1 246 ? -9.017 5.692 25.913 1.00 67.94 246 VAL A C 1
ATOM 1941 O O . VAL A 1 246 ? -8.337 4.974 26.638 1.00 67.94 246 VAL A O 1
ATOM 1944 N N . GLU A 1 247 ? -9.402 6.911 26.313 1.00 68.12 247 GLU A N 1
ATOM 1945 C CA . GLU A 1 247 ? -9.155 7.448 27.664 1.00 68.12 247 GLU A CA 1
ATOM 1946 C C . GLU A 1 247 ? -9.866 6.640 28.762 1.00 68.12 247 GLU A C 1
ATOM 1948 O O . GLU A 1 247 ? -9.301 6.420 29.833 1.00 68.12 247 GLU A O 1
ATOM 1953 N N . GLU A 1 248 ? -11.101 6.195 28.529 1.00 73.56 248 GLU A N 1
ATOM 1954 C CA . GLU A 1 248 ? -11.862 5.385 29.485 1.00 73.56 248 GLU A CA 1
ATOM 1955 C C . GLU A 1 248 ? -11.234 3.988 29.651 1.00 73.56 248 GLU A C 1
ATOM 1957 O O . GLU A 1 248 ? -11.015 3.552 30.784 1.00 73.56 248 GLU A O 1
ATOM 1962 N N . GLU A 1 249 ? -10.820 3.333 28.561 1.00 70.94 249 GLU A N 1
ATOM 1963 C CA . GLU A 1 249 ? -9.996 2.112 28.622 1.00 70.94 249 GLU A CA 1
ATOM 1964 C C . GLU A 1 249 ? -8.625 2.357 29.276 1.00 70.94 249 GLU A C 1
ATOM 1966 O O . GLU A 1 249 ? -8.144 1.547 30.072 1.00 70.94 249 GLU A O 1
ATOM 1971 N N . TRP A 1 250 ? -7.999 3.507 29.029 1.00 66.81 250 TRP A N 1
ATOM 1972 C CA . TRP A 1 250 ? -6.744 3.897 29.673 1.00 66.81 250 TRP A CA 1
ATOM 1973 C C . TRP A 1 250 ? -6.873 4.069 31.193 1.00 66.81 250 TRP A C 1
ATOM 1975 O O . TRP A 1 250 ? -5.994 3.621 31.941 1.00 66.81 250 TRP A O 1
ATOM 1985 N N . ARG A 1 251 ? -7.984 4.648 31.674 1.00 68.62 251 ARG A N 1
ATOM 1986 C CA . ARG A 1 251 ? -8.293 4.732 33.114 1.00 68.62 251 ARG A CA 1
ATOM 1987 C C . ARG A 1 251 ? -8.439 3.333 33.718 1.00 68.62 251 ARG A C 1
ATOM 1989 O O . ARG A 1 251 ? -7.842 3.074 34.763 1.00 68.62 251 ARG A O 1
ATOM 1996 N N . LYS A 1 252 ? -9.127 2.402 33.037 1.00 72.94 252 LYS A N 1
ATOM 1997 C CA . LYS A 1 252 ? -9.212 0.983 33.456 1.00 72.94 252 LYS A CA 1
ATOM 1998 C C . LYS A 1 252 ? -7.829 0.321 33.532 1.00 72.94 252 LYS A C 1
ATOM 2000 O O . LYS A 1 252 ? -7.546 -0.403 34.484 1.00 72.94 252 LYS A O 1
ATOM 2005 N N . MET A 1 253 ? -6.925 0.635 32.601 1.00 64.50 253 MET A N 1
ATOM 2006 C CA . MET A 1 253 ? -5.531 0.154 32.577 1.00 64.50 253 MET A CA 1
ATOM 2007 C C . MET A 1 253 ? -4.591 0.814 33.613 1.00 64.50 253 MET A C 1
ATOM 2009 O O . MET A 1 253 ? -3.370 0.659 33.523 1.00 64.50 253 MET A O 1
ATOM 2013 N N . LYS A 1 254 ? -5.126 1.530 34.614 1.00 68.00 254 LYS A N 1
ATOM 2014 C CA . LYS A 1 254 ? -4.364 2.192 35.692 1.00 68.00 254 LYS A CA 1
ATOM 2015 C C . LYS A 1 254 ? -3.294 3.172 35.178 1.00 68.00 254 LYS A C 1
ATOM 2017 O O . LYS A 1 254 ? -2.189 3.234 35.712 1.00 68.00 254 LYS A O 1
ATOM 2022 N N . GLY A 1 255 ? -3.633 3.951 34.148 1.00 54.09 255 GLY A N 1
ATOM 2023 C CA . GLY A 1 255 ? -2.993 5.246 33.889 1.00 54.09 255 GLY A CA 1
ATOM 2024 C C . GLY A 1 255 ? -1.609 5.241 33.221 1.00 54.09 255 GLY A C 1
ATOM 2025 O O . GLY A 1 255 ? -0.854 6.189 33.411 1.00 54.09 255 GLY A O 1
ATOM 2026 N N . ARG A 1 256 ? -1.222 4.198 32.468 1.00 55.75 256 ARG A N 1
ATOM 2027 C CA . ARG A 1 256 ? 0.200 4.006 32.094 1.00 55.75 256 ARG A CA 1
ATOM 2028 C C . ARG A 1 256 ? 0.777 4.867 30.947 1.00 55.75 256 ARG A C 1
ATOM 2030 O O . ARG A 1 256 ? 1.969 5.132 31.019 1.00 55.75 256 ARG A O 1
ATOM 2037 N N . VAL A 1 257 ? 0.017 5.314 29.930 1.00 53.28 257 VAL A N 1
ATOM 2038 C CA . VAL A 1 257 ? 0.447 6.367 28.948 1.00 53.28 257 VAL A CA 1
ATOM 2039 C C . VAL A 1 257 ? -0.764 7.129 28.360 1.00 53.28 257 VAL A C 1
ATOM 2041 O O . VAL A 1 257 ? -1.635 6.445 27.829 1.00 53.28 257 VAL A O 1
ATOM 2044 N N . PRO A 1 258 ? -0.868 8.474 28.439 1.00 48.69 258 PRO A N 1
ATOM 2045 C CA . PRO A 1 258 ? -2.057 9.225 28.000 1.00 48.69 258 PRO A CA 1
ATOM 2046 C C . PRO A 1 258 ? -2.338 9.140 26.488 1.00 48.69 258 PRO A C 1
ATOM 2048 O O . PRO A 1 258 ? -1.441 8.906 25.681 1.00 48.69 258 PRO A O 1
ATOM 2051 N N . VAL A 1 259 ? -3.600 9.372 26.114 1.00 48.72 259 VAL A N 1
ATOM 2052 C CA . VAL A 1 259 ? -4.104 9.354 24.727 1.00 48.72 259 VAL A CA 1
ATOM 2053 C C . VAL A 1 259 ? -4.084 10.767 24.135 1.00 48.72 259 VAL A C 1
ATOM 2055 O O . VAL A 1 259 ? -4.435 11.729 24.815 1.00 48.72 259 VAL A O 1
ATOM 2058 N N . CYS A 1 260 ? -3.722 10.911 22.858 1.00 47.44 260 CYS A N 1
ATOM 2059 C CA . CYS A 1 260 ? -3.751 12.203 22.169 1.00 47.44 260 CYS A CA 1
ATOM 2060 C C . CYS A 1 260 ? -5.186 12.709 21.937 1.00 47.44 260 CYS A C 1
ATOM 2062 O O . CYS A 1 260 ? -5.976 12.052 21.258 1.00 47.44 260 CYS A O 1
ATOM 2064 N N . SER A 1 261 ? -5.488 13.927 22.396 1.00 42.22 261 SER A N 1
ATOM 2065 C CA . SER A 1 261 ? -6.712 14.655 22.043 1.00 42.22 261 SER A CA 1
ATOM 2066 C C . SER A 1 261 ? -6.436 15.702 20.965 1.00 42.22 261 SER A C 1
ATOM 2068 O O . SER A 1 261 ? -5.466 16.449 21.060 1.00 42.22 261 SER A O 1
ATOM 2070 N N . ARG A 1 262 ? -7.327 15.833 19.969 1.00 38.69 262 ARG A N 1
ATOM 2071 C CA . ARG A 1 262 ? -7.263 16.927 18.974 1.00 38.69 262 ARG A CA 1
ATOM 2072 C C . ARG A 1 262 ? -7.354 18.321 19.606 1.00 38.69 262 ARG A C 1
ATOM 2074 O O . ARG A 1 262 ? -6.867 19.273 19.011 1.00 38.69 262 ARG A O 1
ATOM 2081 N N . VAL A 1 263 ? -7.984 18.435 20.777 1.00 46.50 263 VAL A N 1
ATOM 2082 C CA . VAL A 1 263 ? -8.192 19.711 21.488 1.00 46.50 263 VAL A CA 1
ATOM 2083 C C . VAL A 1 263 ? -7.050 20.016 22.467 1.00 46.50 263 VAL A C 1
ATOM 2085 O O . VAL A 1 263 ? -6.900 21.148 22.909 1.00 46.50 263 VAL A O 1
ATOM 2088 N N . MET A 1 264 ? -6.234 19.010 22.799 1.00 46.38 264 MET A N 1
ATOM 2089 C CA . MET A 1 264 ? -5.065 19.124 23.674 1.00 46.38 264 MET A CA 1
ATOM 2090 C C . MET A 1 264 ? -3.912 18.291 23.090 1.00 46.38 264 MET A C 1
ATOM 2092 O O . MET A 1 264 ? -3.662 17.174 23.557 1.00 46.38 264 MET A O 1
ATOM 2096 N N . PRO A 1 265 ? -3.224 18.787 22.043 1.00 44.00 265 PRO A N 1
ATOM 2097 C CA . PRO A 1 265 ? -2.034 18.135 21.514 1.00 44.00 265 PRO A CA 1
ATOM 2098 C C . PRO A 1 265 ? -0.902 18.232 22.544 1.00 44.00 265 PRO A C 1
ATOM 2100 O O . PRO A 1 265 ? -0.240 19.259 22.675 1.00 44.00 265 PRO A O 1
ATOM 2103 N N . VAL A 1 266 ? -0.684 17.153 23.295 1.00 40.69 266 VAL A N 1
ATOM 2104 C CA . VAL A 1 266 ? 0.424 17.064 24.250 1.00 40.69 266 VAL A CA 1
ATOM 2105 C C . VAL A 1 266 ? 1.725 16.873 23.467 1.00 40.69 266 VAL A C 1
ATOM 2107 O O . VAL A 1 266 ? 1.877 15.912 22.712 1.00 40.69 266 VAL A O 1
ATOM 2110 N N . GLN A 1 267 ? 2.662 17.807 23.627 1.00 31.61 267 GLN A N 1
ATOM 2111 C CA . GLN A 1 267 ? 3.953 17.771 22.945 1.00 31.61 267 GLN A CA 1
ATOM 2112 C C . GLN A 1 267 ? 4.781 16.583 23.463 1.00 31.61 267 GLN A C 1
ATOM 2114 O O . GLN A 1 267 ? 5.110 16.528 24.645 1.00 31.61 267 GLN A O 1
ATOM 2119 N N . GLY A 1 268 ? 5.103 15.629 22.582 1.00 36.78 268 GLY A N 1
ATOM 2120 C CA . GLY A 1 268 ? 5.801 14.392 22.958 1.00 36.78 268 GLY A CA 1
ATOM 2121 C C . GLY A 1 268 ? 4.875 13.263 23.429 1.00 36.78 268 GLY A C 1
ATOM 2122 O O . GLY A 1 268 ? 5.129 12.653 24.466 1.00 36.78 268 GLY A O 1
ATOM 2123 N N . VAL A 1 269 ? 3.809 12.964 22.677 1.00 40.84 269 VAL A N 1
ATOM 2124 C CA . VAL A 1 269 ? 3.040 11.715 22.830 1.00 40.84 269 VAL A CA 1
ATOM 2125 C C . VAL A 1 269 ? 3.096 10.915 21.533 1.00 40.84 269 VAL A C 1
ATOM 2127 O O . VAL A 1 269 ? 3.043 11.462 20.433 1.00 40.84 269 VAL A O 1
ATOM 2130 N N . TYR A 1 270 ? 3.263 9.607 21.693 1.00 44.84 270 TYR A N 1
ATOM 2131 C CA . TYR A 1 270 ? 3.946 8.757 20.732 1.00 44.84 270 TYR A CA 1
ATOM 2132 C C . TYR A 1 270 ? 3.128 7.511 20.383 1.00 44.84 270 TYR A C 1
ATOM 2134 O O . TYR A 1 270 ? 2.337 7.019 21.194 1.00 44.84 270 TYR A O 1
ATOM 2142 N N . LEU A 1 271 ? 3.345 6.968 19.182 1.00 44.75 271 LEU A N 1
ATOM 2143 C CA . LEU A 1 271 ? 2.815 5.658 18.810 1.00 44.75 271 LEU A CA 1
ATOM 2144 C C . LEU A 1 271 ? 3.516 4.600 19.659 1.00 44.75 271 LEU A C 1
ATOM 2146 O O . LEU A 1 271 ? 4.702 4.340 19.491 1.00 44.75 271 LEU A O 1
ATOM 2150 N N . ARG A 1 272 ? 2.785 3.979 20.586 1.00 43.09 272 ARG A N 1
ATOM 2151 C CA . ARG A 1 272 ? 3.364 2.965 21.465 1.00 43.09 272 ARG A CA 1
ATOM 2152 C C . ARG A 1 272 ? 3.640 1.673 20.689 1.00 43.09 272 ARG A C 1
ATOM 2154 O O . ARG A 1 272 ? 2.807 0.764 20.693 1.00 43.09 272 ARG A O 1
ATOM 2161 N N . SER A 1 273 ? 4.848 1.548 20.140 1.00 45.22 273 SER A N 1
ATOM 2162 C CA . SER A 1 273 ? 5.493 0.250 19.926 1.00 45.22 273 SER A CA 1
ATOM 2163 C C . SER A 1 273 ? 5.609 -0.445 21.286 1.00 45.22 273 SER A C 1
ATOM 2165 O O . SER A 1 273 ? 6.562 -0.254 22.040 1.00 45.22 273 SER A O 1
ATOM 2167 N N . GLY A 1 274 ? 4.587 -1.221 21.662 1.00 52.78 274 GLY A N 1
ATOM 2168 C CA . GLY A 1 274 ? 4.689 -2.136 22.799 1.00 52.78 274 GLY A CA 1
ATOM 2169 C C . GLY A 1 274 ? 5.827 -3.130 22.556 1.00 52.78 274 GLY A C 1
ATOM 2170 O O . GLY A 1 274 ? 6.181 -3.368 21.407 1.00 52.78 274 GLY A O 1
ATOM 2171 N N . LEU A 1 275 ? 6.383 -3.749 23.602 1.00 55.69 275 LEU A N 1
ATOM 2172 C CA . LEU A 1 275 ? 7.498 -4.707 23.458 1.00 55.69 275 LEU A CA 1
ATOM 2173 C C . LEU A 1 275 ? 7.222 -5.809 22.413 1.00 55.69 275 LEU A C 1
ATOM 2175 O O . LEU A 1 275 ? 8.138 -6.252 21.725 1.00 55.69 275 LEU A O 1
ATOM 2179 N N . GLU A 1 276 ? 5.955 -6.201 22.264 1.00 53.44 276 GLU A N 1
ATOM 2180 C CA . GLU A 1 276 ? 5.443 -7.172 21.286 1.00 53.44 276 GLU A CA 1
ATOM 2181 C C . GLU A 1 276 ? 5.375 -6.642 19.838 1.00 53.44 276 GLU A C 1
ATOM 2183 O O . GLU A 1 276 ? 5.424 -7.433 18.902 1.00 53.44 276 GLU A O 1
ATOM 2188 N N . GLY A 1 277 ? 5.272 -5.321 19.648 1.00 53.56 277 GLY A N 1
ATOM 2189 C CA . GLY A 1 277 ? 5.166 -4.646 18.347 1.00 53.56 277 GLY A CA 1
ATOM 2190 C C . GLY A 1 277 ? 6.402 -3.840 17.927 1.00 53.56 277 GLY A C 1
ATOM 2191 O O . GLY A 1 277 ? 6.402 -3.291 16.831 1.00 53.56 277 GLY A O 1
ATOM 2192 N N . MET A 1 278 ? 7.437 -3.760 18.771 1.00 62.66 278 MET A N 1
ATOM 2193 C CA . MET A 1 278 ? 8.707 -3.110 18.432 1.00 62.66 278 MET A CA 1
ATOM 2194 C C . MET A 1 278 ? 9.384 -3.791 17.240 1.00 62.66 278 MET A C 1
ATOM 2196 O O . MET A 1 278 ? 9.526 -5.017 17.230 1.00 62.66 278 MET A O 1
ATOM 2200 N N . VAL A 1 279 ? 9.890 -3.007 16.283 1.00 64.44 279 VAL A N 1
ATOM 2201 C CA . VAL A 1 279 ? 10.794 -3.556 15.256 1.00 64.44 279 VAL A CA 1
ATOM 2202 C C . VAL A 1 279 ? 12.140 -3.941 15.875 1.00 64.44 279 VAL A C 1
ATOM 2204 O O . VAL A 1 279 ? 12.534 -3.416 16.917 1.00 64.44 279 VAL A O 1
ATOM 2207 N N . ASP A 1 280 ? 12.890 -4.830 15.220 1.00 72.38 280 ASP A N 1
ATOM 2208 C CA . ASP A 1 280 ? 14.135 -5.407 15.759 1.00 72.38 280 ASP A CA 1
ATOM 2209 C C . ASP A 1 280 ? 15.146 -4.333 16.228 1.00 72.38 280 ASP A C 1
ATOM 2211 O O . ASP A 1 280 ? 15.799 -4.476 17.262 1.00 72.38 280 ASP A O 1
ATOM 2215 N N . ARG A 1 281 ? 15.206 -3.197 15.516 1.00 69.38 281 ARG A N 1
ATOM 2216 C CA . ARG A 1 281 ? 16.021 -2.018 15.862 1.00 69.38 281 ARG A CA 1
ATOM 2217 C C . ARG A 1 281 ? 15.551 -1.296 17.132 1.00 69.38 281 ARG A C 1
ATOM 2219 O O . ARG A 1 281 ? 16.381 -0.807 17.898 1.00 69.38 281 ARG A O 1
ATOM 2226 N N . GLU A 1 282 ? 14.241 -1.199 17.342 1.00 65.56 282 GLU A N 1
ATOM 2227 C CA . GLU A 1 282 ? 13.655 -0.578 18.534 1.00 65.56 282 GLU A CA 1
ATOM 2228 C C . GLU A 1 282 ? 13.898 -1.453 19.759 1.00 65.56 282 GLU A C 1
ATOM 2230 O O . GLU A 1 282 ? 14.358 -0.948 20.784 1.00 65.56 282 GLU A O 1
ATOM 2235 N N . ARG A 1 283 ? 13.688 -2.769 19.614 1.00 75.12 283 ARG A N 1
ATOM 2236 C CA . ARG A 1 283 ? 13.980 -3.762 20.650 1.00 75.12 283 ARG A CA 1
ATOM 2237 C C . ARG A 1 283 ? 15.460 -3.753 21.029 1.00 75.12 283 ARG A C 1
ATOM 2239 O O . ARG A 1 283 ? 15.761 -3.577 22.201 1.00 75.12 283 ARG A O 1
ATOM 2246 N N . TYR A 1 284 ? 16.378 -3.801 20.059 1.00 79.12 284 TYR A N 1
ATOM 2247 C CA . TYR A 1 284 ? 17.821 -3.691 20.318 1.00 79.12 284 TYR A CA 1
ATOM 2248 C C . TYR A 1 284 ? 18.184 -2.429 21.119 1.00 79.12 284 TYR A C 1
ATOM 2250 O O . TYR A 1 284 ? 18.942 -2.501 22.087 1.00 79.12 284 TYR A O 1
ATOM 2258 N N . LYS A 1 285 ? 17.626 -1.264 20.756 1.00 72.50 285 LYS A N 1
ATOM 2259 C CA . LYS A 1 285 ? 17.884 -0.011 21.483 1.00 72.50 285 LYS A CA 1
ATOM 2260 C C . LYS A 1 285 ? 17.289 -0.043 22.895 1.00 72.50 285 LYS A C 1
ATOM 2262 O O . LYS A 1 285 ? 17.948 0.397 23.836 1.00 72.50 285 LYS A O 1
ATOM 2267 N N . TYR A 1 286 ? 16.080 -0.577 23.060 1.00 74.69 286 TYR A N 1
ATOM 2268 C CA . TYR A 1 286 ? 15.478 -0.759 24.378 1.00 74.69 286 TYR A CA 1
ATOM 2269 C C . TYR A 1 286 ? 16.315 -1.702 25.249 1.00 74.69 286 TYR A C 1
ATOM 2271 O O . TYR A 1 286 ? 16.607 -1.382 26.398 1.00 74.69 286 TYR A O 1
ATOM 2279 N N . ASP A 1 287 ? 16.774 -2.824 24.701 1.00 84.00 287 ASP A N 1
ATOM 2280 C CA . ASP A 1 287 ? 17.556 -3.814 25.434 1.00 84.00 287 ASP A CA 1
ATOM 2281 C C . ASP A 1 287 ? 18.931 -3.279 25.841 1.00 84.00 287 ASP A C 1
ATOM 2283 O O . ASP A 1 287 ? 19.325 -3.471 26.995 1.00 84.00 287 ASP A O 1
ATOM 2287 N N . ALA A 1 288 ? 19.618 -2.557 24.952 1.00 85.81 288 ALA A N 1
ATOM 2288 C CA . ALA A 1 288 ? 20.940 -1.990 25.208 1.00 85.81 288 ALA A CA 1
ATOM 2289 C C . ALA A 1 288 ? 20.920 -0.762 26.138 1.00 85.81 288 ALA A C 1
ATOM 2291 O O . ALA A 1 288 ? 21.792 -0.634 26.994 1.00 85.81 288 ALA A O 1
ATOM 2292 N N . PHE A 1 289 ? 19.944 0.141 25.988 1.00 81.06 289 PHE A N 1
ATOM 2293 C CA . PHE A 1 289 ? 19.959 1.452 26.660 1.00 81.06 289 PHE A CA 1
ATOM 2294 C C . PHE A 1 289 ? 18.866 1.634 27.721 1.00 81.06 289 PHE A C 1
ATOM 2296 O O . PHE A 1 289 ? 18.883 2.630 28.438 1.00 81.06 289 PHE A O 1
ATOM 2303 N N . LYS A 1 290 ? 17.892 0.717 27.815 1.00 77.75 290 LYS A N 1
ATOM 2304 C CA . LYS A 1 290 ? 16.693 0.799 28.683 1.00 77.75 290 LYS A CA 1
ATOM 2305 C C . LYS A 1 290 ? 15.831 2.056 28.480 1.00 77.75 290 LYS A C 1
ATOM 2307 O O . LYS A 1 290 ? 14.915 2.313 29.257 1.00 77.75 290 LYS A O 1
ATOM 2312 N N . VAL A 1 291 ? 16.067 2.797 27.396 1.00 61.34 291 VAL A N 1
ATOM 2313 C CA . VAL A 1 291 ? 15.241 3.924 26.950 1.00 61.34 291 VAL A CA 1
ATOM 2314 C C . VAL A 1 291 ? 14.155 3.375 26.018 1.00 61.34 291 VAL A C 1
ATOM 2316 O O . VAL A 1 291 ? 14.506 2.768 25.001 1.00 61.34 291 VAL A O 1
ATOM 2319 N N . PRO A 1 292 ? 12.855 3.556 26.321 1.00 52.25 292 PRO A N 1
ATOM 2320 C CA . PRO A 1 292 ? 11.786 3.234 25.382 1.00 52.25 292 PRO A CA 1
ATOM 2321 C C . PRO A 1 292 ? 11.993 3.956 24.049 1.00 52.25 292 PRO A C 1
ATOM 2323 O O . PRO A 1 292 ? 12.424 5.110 24.026 1.00 52.25 292 PRO A O 1
ATOM 2326 N N . TYR A 1 293 ? 11.634 3.308 22.939 1.00 45.75 293 TYR A N 1
ATOM 2327 C CA . TYR A 1 293 ? 11.226 4.098 21.787 1.00 45.75 293 TYR A CA 1
ATOM 2328 C C . TYR A 1 293 ? 9.899 4.753 22.142 1.00 45.75 293 TYR A C 1
ATOM 2330 O O . TYR A 1 293 ? 8.882 4.086 22.348 1.00 45.75 293 TYR A O 1
ATOM 2338 N N . PHE A 1 294 ? 9.999 6.063 22.307 1.00 48.16 294 PHE A N 1
ATOM 2339 C CA . PHE A 1 294 ? 8.907 6.989 22.172 1.00 48.16 294 PHE A CA 1
ATOM 2340 C C . PHE A 1 294 ? 8.944 7.428 20.701 1.00 48.16 294 PHE A C 1
ATOM 2342 O O . PHE A 1 294 ? 9.970 8.038 20.312 1.00 48.16 294 PHE A O 1
#

Organism: NCBI:txid109957

Radius of gyration: 24.46 Å; chains: 1; bounding box: 72×61×76 Å

pLDDT: mean 74.94, std 24.0, range [27.7, 98.56]

Foldseek 3Di:
DDDDDDDDPDDDDDDDDDDDDDDDDDDDDDDDDDDDDDDDDDDDDPDDDDDPPDDDDPPPDPPDPDPDPDDPPDDADAFALDFDAVVVLQPDDQVVAKDWDFDPDQQWTWIWGADPHHFQWTKIKIAGPPLVLQVVLLPDQQDPDVVVSVVCCQWVGFWDKWKWKDDLDTDTQPDWGDNPSRIIIGITHDRWFFKIFIWMFTFAGSNLVPGDPDPDNRDTDRHTRGGGDIDGRCNPNDHTDDLVNVVVVCVVVVNDAHGADPVDGDPDHDDDCDCNHDDPVQVVCCVVPVDHDD